Protein AF-A0A9D1WIC7-F1 (afdb_monomer_lite)

Foldseek 3Di:
DCPPPDDPVVVVVVVLVVLLVVLVVVVVVVVVVLLLQCAVVNPLSNVLVQLCVVLVVVLLVLLLCLQLLLLLQLLVQPPPDPPSNVVSVVSVVVSQVSLQVVLVVSLVCCVPPVQVSSVVSPQDPVSRVVSNVVCPVVSVCSSVNSNVSNVLSNLVSDPPVPVSVVVCVVVVVVVVVVCVVVVVVCVVCVVCCVVSRHPDDPVCVVCVVVLCVLQVLLSVLVSVLVVLLSVCSNVVNNVLSVCSCCQLPPNQLVCQCPPQCVPPNPVSNSNSSVVSSVVSSVSSVVVVVVVVVVVVVVVVVVD

Structure (mmCIF, N/CA/C/O backbone):
data_AF-A0A9D1WIC7-F1
#
_entry.id   AF-A0A9D1WIC7-F1
#
loop_
_atom_site.group_PDB
_atom_site.id
_atom_site.type_symbol
_atom_site.label_atom_id
_atom_site.label_alt_id
_atom_site.label_comp_id
_atom_site.label_asym_id
_atom_site.label_entity_id
_atom_site.label_seq_id
_atom_site.pdbx_PDB_ins_code
_atom_site.Cartn_x
_atom_site.Cartn_y
_atom_site.Cartn_z
_atom_site.occupancy
_atom_site.B_iso_or_equiv
_atom_site.auth_seq_id
_atom_site.auth_comp_id
_atom_site.auth_asym_id
_atom_site.auth_atom_id
_atom_site.pdbx_PDB_model_num
ATOM 1 N N . MET A 1 1 ? -3.000 0.775 29.165 1.00 48.59 1 MET A N 1
ATOM 2 C CA . MET A 1 1 ? -2.614 2.163 28.828 1.00 48.59 1 MET A CA 1
ATOM 3 C C . MET A 1 1 ? -3.819 3.043 29.069 1.00 48.59 1 MET A C 1
ATOM 5 O O . MET A 1 1 ? -4.900 2.665 28.636 1.00 48.59 1 MET A O 1
ATOM 9 N N . ASP A 1 2 ? -3.650 4.164 29.764 1.00 43.38 2 ASP A N 1
ATOM 10 C CA . ASP A 1 2 ? -4.750 5.094 30.013 1.00 43.38 2 ASP A CA 1
ATOM 11 C C . ASP A 1 2 ? -4.882 6.071 28.832 1.00 43.38 2 ASP A C 1
ATOM 13 O O . ASP A 1 2 ? -4.261 7.135 28.786 1.00 43.38 2 ASP A O 1
ATOM 17 N N . PHE A 1 3 ? -5.640 5.645 27.820 1.00 52.69 3 PHE A N 1
ATOM 18 C CA . PHE A 1 3 ? -5.931 6.432 26.618 1.00 52.69 3 PHE A CA 1
ATOM 19 C C . PHE A 1 3 ? -6.800 7.667 26.904 1.00 52.69 3 PHE A C 1
ATOM 21 O O . PHE A 1 3 ? -6.944 8.518 26.029 1.00 52.69 3 PHE A O 1
ATOM 28 N N . LEU A 1 4 ? -7.369 7.772 28.109 1.00 50.84 4 LEU A N 1
ATOM 29 C CA . LEU A 1 4 ? -8.287 8.841 28.488 1.00 50.84 4 LEU A CA 1
ATOM 30 C C . LEU A 1 4 ? -7.564 9.986 29.212 1.00 50.84 4 LEU A C 1
ATOM 32 O O . LEU A 1 4 ? -7.912 11.146 28.985 1.00 50.84 4 LEU A O 1
ATOM 36 N N . ASN A 1 5 ? -6.519 9.680 29.995 1.00 58.41 5 ASN A N 1
ATOM 37 C CA . ASN A 1 5 ? -5.814 10.667 30.832 1.00 58.41 5 ASN A CA 1
ATOM 38 C C . ASN A 1 5 ? -4.351 10.948 30.429 1.00 58.41 5 ASN A C 1
ATOM 40 O O . ASN A 1 5 ? -3.703 11.831 30.996 1.00 58.41 5 ASN A O 1
ATOM 44 N N . GLY A 1 6 ? -3.791 10.213 29.464 1.00 62.00 6 GLY A N 1
ATOM 45 C CA . GLY A 1 6 ? -2.399 10.391 29.042 1.00 62.00 6 GLY A CA 1
ATOM 46 C C . GLY A 1 6 ? -2.137 11.684 28.252 1.00 62.00 6 GLY A C 1
ATOM 47 O O . GLY A 1 6 ? -2.971 12.159 27.482 1.00 62.00 6 GLY A O 1
ATOM 48 N N . LYS A 1 7 ? -0.927 12.251 28.386 1.00 73.88 7 LYS A N 1
ATOM 49 C CA . LYS A 1 7 ? -0.507 13.430 27.606 1.00 73.88 7 LYS A CA 1
ATOM 50 C C . LYS A 1 7 ? -0.466 13.090 26.111 1.00 73.88 7 LYS A C 1
ATOM 52 O O . LYS A 1 7 ? 0.404 12.335 25.673 1.00 73.88 7 LYS A O 1
ATOM 57 N N . ILE A 1 8 ? -1.348 13.722 25.330 1.00 73.81 8 ILE A N 1
ATOM 58 C CA . ILE A 1 8 ? -1.491 13.524 23.873 1.00 73.81 8 ILE A CA 1
ATOM 59 C C . ILE A 1 8 ? -0.140 13.605 23.156 1.00 73.81 8 ILE A C 1
ATOM 61 O O . ILE A 1 8 ? 0.156 12.751 22.331 1.00 73.81 8 ILE A O 1
ATOM 65 N N . LYS A 1 9 ? 0.719 14.571 23.511 1.00 69.38 9 LYS A N 1
ATOM 66 C CA . LYS A 1 9 ? 2.052 14.731 22.904 1.00 69.38 9 LYS A CA 1
ATOM 67 C C . LYS A 1 9 ? 2.929 13.483 23.077 1.00 69.38 9 LYS A C 1
ATOM 69 O O . LYS A 1 9 ? 3.542 13.033 22.117 1.00 69.38 9 LYS A O 1
ATOM 74 N N . THR A 1 10 ? 2.976 12.907 24.276 1.00 67.62 10 THR A N 1
ATOM 75 C CA . THR A 1 10 ? 3.794 11.718 24.569 1.00 67.62 10 THR A CA 1
ATOM 76 C C . THR A 1 10 ? 3.263 10.486 23.846 1.00 67.62 10 THR A C 1
ATOM 78 O O . THR A 1 10 ? 4.041 9.708 23.301 1.00 67.62 10 THR A O 1
ATOM 81 N N . ILE A 1 11 ? 1.938 10.333 23.802 1.00 60.97 11 ILE A N 1
ATOM 82 C CA . ILE A 1 11 ? 1.284 9.258 23.051 1.00 60.97 11 ILE A CA 1
ATOM 83 C C . ILE A 1 11 ? 1.593 9.423 21.557 1.00 60.97 11 ILE A C 1
ATOM 85 O O . ILE A 1 11 ? 2.118 8.503 20.937 1.00 60.97 11 ILE A O 1
ATOM 89 N N . TYR A 1 12 ? 1.365 10.614 21.006 1.00 67.50 12 TYR A N 1
ATOM 90 C CA . TYR A 1 12 ? 1.608 10.941 19.604 1.00 67.50 12 TYR A CA 1
ATOM 91 C C . TYR A 1 12 ? 3.044 10.636 19.171 1.00 67.50 12 TYR A C 1
ATOM 93 O O . TYR A 1 12 ? 3.233 9.871 18.234 1.00 67.50 12 TYR A O 1
ATOM 101 N N . PHE A 1 13 ? 4.059 11.160 19.868 1.00 63.62 13 PHE A N 1
ATOM 102 C CA . PHE A 1 13 ? 5.457 10.939 19.478 1.00 63.62 13 PHE A CA 1
ATOM 103 C C . PHE A 1 13 ? 5.879 9.470 19.581 1.00 63.62 13 PHE A C 1
ATOM 105 O O . PHE A 1 13 ? 6.678 9.011 18.769 1.00 63.62 13 PHE A O 1
ATOM 112 N N . LYS A 1 14 ? 5.317 8.710 20.527 1.00 55.84 14 LYS A N 1
ATOM 113 C CA . LYS A 1 14 ? 5.577 7.271 20.642 1.00 55.84 14 LYS A CA 1
ATOM 114 C C . LYS A 1 14 ? 5.008 6.489 19.452 1.00 55.84 14 LYS A C 1
ATOM 116 O O . LYS A 1 14 ? 5.705 5.645 18.897 1.00 55.84 14 LYS A O 1
ATOM 121 N N . TYR A 1 15 ? 3.774 6.787 19.036 1.00 54.25 15 TYR A N 1
ATOM 122 C CA . TYR A 1 15 ? 3.165 6.168 17.851 1.00 54.25 15 TYR A CA 1
ATOM 123 C C . TYR A 1 15 ? 3.820 6.635 16.551 1.00 54.25 15 TYR A C 1
ATOM 125 O O . TYR A 1 15 ? 4.046 5.820 15.661 1.00 54.25 15 TYR A O 1
ATOM 133 N N . LEU A 1 16 ? 4.176 7.918 16.461 1.00 57.59 16 LEU A N 1
ATOM 134 C CA . LEU A 1 16 ? 4.888 8.480 15.320 1.00 57.59 16 LEU A CA 1
ATOM 135 C C . LEU A 1 16 ? 6.244 7.796 15.132 1.00 57.59 16 LEU A C 1
ATOM 137 O O . LEU A 1 16 ? 6.553 7.389 14.021 1.00 57.59 16 LEU A O 1
ATOM 141 N N . ALA A 1 17 ? 7.022 7.616 16.203 1.00 51.56 17 ALA A N 1
ATOM 142 C CA . ALA A 1 17 ? 8.313 6.935 16.135 1.00 51.56 17 ALA A CA 1
ATOM 143 C C . ALA A 1 17 ? 8.172 5.471 15.685 1.00 51.56 17 ALA A C 1
ATOM 145 O O . ALA A 1 17 ? 8.932 5.015 14.833 1.00 51.56 17 ALA A O 1
ATOM 146 N N . ALA A 1 18 ? 7.171 4.750 16.199 1.00 46.97 18 ALA A N 1
ATOM 147 C CA . ALA A 1 18 ? 6.898 3.373 15.787 1.00 46.97 18 ALA A CA 1
ATOM 148 C C . ALA A 1 18 ? 6.461 3.277 14.311 1.00 46.97 18 ALA A C 1
ATOM 150 O O . ALA A 1 18 ? 6.962 2.434 13.569 1.00 46.97 18 ALA A O 1
ATOM 151 N N . ALA A 1 19 ? 5.565 4.164 13.865 1.00 50.59 19 ALA A N 1
ATOM 152 C CA . ALA A 1 19 ? 5.113 4.221 12.475 1.00 50.59 19 ALA A CA 1
ATOM 153 C C . ALA A 1 19 ? 6.242 4.631 11.518 1.00 50.59 19 ALA A C 1
ATOM 155 O O . ALA A 1 19 ? 6.384 4.041 10.450 1.00 50.59 19 ALA A O 1
ATOM 156 N N . PHE A 1 20 ? 7.072 5.599 11.918 1.00 51.62 20 PHE A N 1
ATOM 157 C CA . PHE A 1 20 ? 8.255 6.027 11.174 1.00 51.62 20 PHE A CA 1
ATOM 158 C C . PHE A 1 20 ? 9.252 4.875 11.013 1.00 51.62 20 PHE A C 1
ATOM 160 O O . PHE A 1 20 ? 9.678 4.597 9.898 1.00 51.62 20 PHE A O 1
ATOM 167 N N . GLY A 1 21 ? 9.567 4.157 12.098 1.00 48.06 21 GLY A N 1
ATOM 168 C CA . GLY A 1 21 ? 10.459 2.996 12.053 1.00 48.06 21 GLY A CA 1
ATOM 169 C C . GLY A 1 21 ? 9.944 1.890 11.127 1.00 48.06 21 GLY A C 1
ATOM 170 O O . GLY A 1 21 ? 10.690 1.397 10.288 1.00 48.06 21 GLY A O 1
ATOM 171 N N . SER A 1 22 ? 8.652 1.557 11.207 1.00 47.97 22 SER A N 1
ATOM 172 C CA . SER A 1 22 ? 8.032 0.557 10.325 1.00 47.97 22 SER A CA 1
ATOM 173 C C . SER A 1 22 ? 8.040 0.981 8.849 1.00 47.97 22 SER A C 1
ATOM 175 O O . SER A 1 22 ? 8.364 0.171 7.976 1.00 47.97 22 SER A O 1
ATOM 177 N N . ALA A 1 23 ? 7.737 2.249 8.558 1.00 50.16 23 ALA A N 1
ATOM 178 C CA . ALA A 1 23 ? 7.778 2.783 7.199 1.00 50.16 23 ALA A CA 1
ATOM 179 C C . ALA A 1 23 ? 9.205 2.805 6.632 1.00 50.16 23 ALA A C 1
ATOM 181 O O . ALA A 1 23 ? 9.405 2.483 5.460 1.00 50.16 23 ALA A O 1
ATOM 182 N N . LEU A 1 24 ? 10.197 3.134 7.464 1.00 48.53 24 LEU A N 1
ATOM 183 C CA . LEU A 1 24 ? 11.606 3.139 7.084 1.00 48.53 24 LEU A CA 1
ATOM 184 C C . LEU A 1 24 ? 12.091 1.728 6.730 1.00 48.53 24 LEU A C 1
ATOM 186 O O . LEU A 1 24 ? 12.656 1.539 5.659 1.00 48.53 24 LEU A O 1
ATOM 190 N N . ILE A 1 25 ? 11.808 0.736 7.578 1.00 48.19 25 ILE A N 1
ATOM 191 C CA . ILE A 1 25 ? 12.171 -0.670 7.341 1.00 48.19 25 ILE A CA 1
ATOM 192 C C . ILE A 1 25 ? 11.528 -1.190 6.046 1.00 48.19 25 ILE A C 1
ATOM 194 O O . ILE A 1 25 ? 12.211 -1.745 5.190 1.00 48.19 25 ILE A O 1
ATOM 198 N N . THR A 1 26 ? 10.233 -0.926 5.847 1.00 53.09 26 THR A N 1
ATOM 199 C CA . THR A 1 26 ? 9.516 -1.323 4.620 1.00 53.09 26 THR A CA 1
ATOM 200 C C . THR A 1 26 ? 10.123 -0.674 3.372 1.00 53.09 26 THR A C 1
ATOM 202 O O . THR A 1 26 ? 10.239 -1.313 2.325 1.00 53.09 26 THR A O 1
ATOM 205 N N . SER A 1 27 ? 10.547 0.588 3.483 1.00 50.41 27 SER A N 1
ATOM 206 C CA . SER A 1 27 ? 11.211 1.307 2.391 1.00 50.41 27 SER A CA 1
ATOM 207 C C . SER A 1 27 ? 12.583 0.711 2.077 1.00 50.41 27 SER A C 1
ATOM 209 O O . SER A 1 27 ? 12.922 0.564 0.908 1.00 50.41 27 SER A O 1
ATOM 211 N N . ILE A 1 28 ? 13.347 0.315 3.101 1.00 47.88 28 ILE A N 1
ATOM 212 C CA . ILE A 1 28 ? 14.641 -0.355 2.930 1.00 47.88 28 ILE A CA 1
ATOM 213 C C . ILE A 1 28 ? 14.455 -1.692 2.202 1.00 47.88 28 ILE A C 1
ATOM 215 O O . ILE A 1 28 ? 15.135 -1.910 1.204 1.00 47.88 28 ILE A O 1
ATOM 219 N N . TYR A 1 29 ? 13.506 -2.543 2.615 1.00 52.75 29 TYR A N 1
ATOM 220 C CA . TYR A 1 29 ? 13.232 -3.799 1.900 1.00 52.75 29 TYR A CA 1
ATOM 221 C C . TYR A 1 29 ? 12.819 -3.564 0.451 1.00 52.75 29 TYR A C 1
ATOM 223 O O . TYR A 1 29 ? 13.339 -4.217 -0.441 1.00 52.75 29 TYR A O 1
ATOM 231 N N . SER A 1 30 ? 11.947 -2.583 0.203 1.00 55.66 30 SER A N 1
ATOM 232 C CA . SER A 1 30 ? 11.482 -2.275 -1.156 1.00 55.66 30 SER A CA 1
ATOM 233 C C . SER A 1 30 ? 12.635 -1.844 -2.072 1.00 55.66 30 SER A C 1
ATOM 235 O O . SER A 1 30 ? 12.667 -2.205 -3.247 1.00 55.66 30 SER A O 1
ATOM 237 N N . ILE A 1 31 ? 13.600 -1.089 -1.533 1.00 53.03 31 ILE A N 1
ATOM 238 C CA . ILE A 1 31 ? 14.817 -0.698 -2.256 1.00 53.03 31 ILE A CA 1
ATOM 239 C C . ILE A 1 31 ? 15.712 -1.917 -2.502 1.00 53.03 31 ILE A C 1
ATOM 241 O O . ILE A 1 31 ? 16.222 -2.071 -3.608 1.00 53.03 31 ILE A O 1
ATOM 245 N N . VAL A 1 32 ? 15.894 -2.784 -1.500 1.00 48.97 32 VAL A N 1
ATOM 246 C CA . VAL A 1 32 ? 16.700 -4.010 -1.626 1.00 48.97 32 VAL A CA 1
ATOM 247 C C . VAL A 1 32 ? 16.096 -4.960 -2.663 1.00 48.97 32 VAL A C 1
ATOM 249 O O . VAL A 1 32 ? 16.828 -5.437 -3.523 1.00 48.97 32 VAL A O 1
ATOM 252 N N . ASP A 1 33 ? 14.782 -5.176 -2.650 1.00 54.31 33 ASP A N 1
ATOM 253 C CA . ASP A 1 33 ? 14.078 -6.043 -3.603 1.00 54.31 33 ASP A CA 1
ATOM 254 C C . ASP A 1 33 ? 14.197 -5.521 -5.039 1.00 54.31 33 ASP A C 1
ATOM 256 O O . ASP A 1 33 ? 14.501 -6.274 -5.966 1.00 54.31 33 ASP A O 1
ATOM 260 N N . MET A 1 34 ? 14.018 -4.210 -5.225 1.00 59.41 34 MET A N 1
ATOM 261 C CA . MET A 1 34 ? 14.183 -3.573 -6.531 1.00 59.41 34 MET A CA 1
ATOM 262 C C . MET A 1 34 ? 15.637 -3.649 -7.015 1.00 59.41 34 MET A C 1
ATOM 264 O O . MET A 1 34 ? 15.879 -3.951 -8.182 1.00 59.41 34 MET A O 1
ATOM 268 N N . ALA A 1 35 ? 16.611 -3.427 -6.128 1.00 50.56 35 ALA A N 1
ATOM 269 C CA . ALA A 1 35 ? 18.031 -3.519 -6.459 1.00 50.56 35 ALA A CA 1
ATOM 270 C C . ALA A 1 35 ? 18.461 -4.956 -6.801 1.00 50.56 35 ALA A C 1
ATOM 272 O O . ALA A 1 35 ? 19.220 -5.165 -7.746 1.00 50.56 35 ALA A O 1
ATOM 273 N N . MET A 1 36 ? 17.943 -5.950 -6.075 1.00 48.69 36 MET A N 1
ATOM 274 C CA . MET A 1 36 ? 18.163 -7.373 -6.342 1.00 48.69 36 MET A CA 1
ATOM 275 C C . MET A 1 36 ? 17.687 -7.746 -7.743 1.00 48.69 36 MET A C 1
ATOM 277 O O . MET A 1 36 ? 18.458 -8.265 -8.549 1.00 48.69 36 MET A O 1
ATOM 281 N N . VAL A 1 37 ? 16.433 -7.433 -8.067 1.00 55.44 37 VAL A N 1
ATOM 282 C CA . VAL A 1 37 ? 15.868 -7.734 -9.386 1.00 55.44 37 VAL A CA 1
ATOM 283 C C . VAL A 1 37 ? 16.586 -6.972 -10.502 1.00 55.44 37 VAL A C 1
ATOM 285 O O . VAL A 1 37 ? 16.897 -7.566 -11.538 1.00 55.44 37 VAL A O 1
ATOM 288 N N . GLY A 1 38 ? 16.932 -5.707 -10.257 1.00 53.22 38 GLY A N 1
ATOM 289 C CA . GLY A 1 38 ? 17.729 -4.893 -11.170 1.00 53.22 38 GLY A CA 1
ATOM 290 C C . GLY A 1 38 ? 19.102 -5.486 -11.481 1.00 53.22 38 GLY A C 1
ATOM 291 O O . GLY A 1 38 ? 19.625 -5.274 -12.572 1.00 53.22 38 GLY A O 1
ATOM 292 N N . LYS A 1 39 ? 19.679 -6.296 -10.582 1.00 47.16 39 LYS A N 1
ATOM 293 C CA . LYS A 1 39 ? 20.841 -7.093 -10.959 1.00 47.16 39 LYS A CA 1
ATOM 294 C C . LYS A 1 39 ? 20.495 -8.201 -11.921 1.00 47.16 39 LYS A C 1
ATOM 296 O O . LYS A 1 39 ? 21.125 -8.324 -12.966 1.00 47.16 39 LYS A O 1
ATOM 301 N N . TYR A 1 40 ? 19.641 -9.110 -11.457 1.00 51.28 40 TYR A N 1
ATOM 302 C CA . TYR A 1 40 ? 19.534 -10.440 -12.042 1.00 51.28 40 TYR A CA 1
ATOM 303 C C . TYR A 1 40 ? 18.961 -10.348 -13.450 1.00 51.28 40 TYR A C 1
ATOM 305 O O . TYR A 1 40 ? 19.332 -11.135 -14.314 1.00 51.28 40 TYR A O 1
ATOM 313 N N . HIS A 1 41 ? 18.121 -9.339 -13.677 1.00 56.25 41 HIS A N 1
ATOM 314 C CA . HIS A 1 41 ? 17.438 -9.103 -14.937 1.00 56.25 41 HIS A CA 1
ATOM 315 C C . HIS A 1 41 ? 17.761 -7.728 -15.543 1.00 56.25 41 HIS A C 1
ATOM 317 O O . HIS A 1 41 ? 17.091 -7.299 -16.477 1.00 56.25 41 HIS A O 1
ATOM 323 N N . GLY A 1 42 ? 18.781 -7.027 -15.033 1.00 62.59 42 GLY A N 1
ATOM 324 C CA . GLY A 1 42 ? 19.189 -5.724 -15.556 1.00 62.59 42 GLY A CA 1
ATOM 325 C C . GLY A 1 42 ? 18.114 -4.630 -15.408 1.00 62.59 42 GLY A C 1
ATOM 326 O O . GLY A 1 42 ? 17.189 -4.753 -14.598 1.00 62.59 42 GLY A O 1
ATOM 327 N N . PRO A 1 43 ? 18.211 -3.549 -16.206 1.00 70.00 43 PRO A N 1
ATOM 328 C CA . PRO A 1 43 ? 17.209 -2.479 -16.248 1.00 70.00 43 PRO A CA 1
ATOM 329 C C . PRO A 1 43 ? 15.788 -2.989 -16.531 1.00 70.00 43 PRO A C 1
ATOM 331 O O . PRO A 1 43 ? 14.827 -2.477 -15.954 1.00 70.00 43 PRO A O 1
ATOM 334 N N . ASP A 1 44 ? 15.670 -4.042 -17.344 1.00 73.69 44 ASP A N 1
ATOM 335 C CA . ASP A 1 44 ? 14.397 -4.664 -17.714 1.00 73.69 44 ASP A CA 1
ATOM 336 C C . ASP A 1 44 ? 13.716 -5.325 -16.509 1.00 73.69 44 ASP A C 1
ATOM 338 O O . ASP A 1 44 ? 12.497 -5.258 -16.370 1.00 73.69 44 ASP A O 1
ATOM 342 N N . GLY A 1 45 ? 14.487 -5.892 -15.576 1.00 70.81 45 GLY A N 1
ATOM 343 C CA . GLY A 1 45 ? 13.975 -6.414 -14.307 1.00 70.81 45 GLY A CA 1
ATOM 344 C C . GLY A 1 45 ? 13.297 -5.349 -13.456 1.00 70.81 45 GLY A C 1
ATOM 345 O O . GLY A 1 45 ? 12.157 -5.514 -13.015 1.00 70.81 45 GLY A O 1
ATOM 346 N N . SER A 1 46 ? 13.996 -4.236 -13.235 1.00 70.81 46 SER A N 1
ATOM 347 C CA . SER A 1 46 ? 13.478 -3.107 -12.455 1.00 70.81 46 SER A CA 1
ATOM 348 C C . SER A 1 46 ? 12.241 -2.490 -13.110 1.00 70.81 46 SER A C 1
ATOM 350 O O . SER A 1 46 ? 11.266 -2.178 -12.423 1.00 70.81 46 SER A O 1
ATOM 352 N N . ALA A 1 47 ? 12.255 -2.355 -14.439 1.00 76.00 47 ALA A N 1
ATOM 353 C CA . ALA A 1 47 ? 11.111 -1.878 -15.206 1.00 76.00 47 ALA A CA 1
ATOM 354 C C . ALA A 1 47 ? 9.924 -2.851 -15.114 1.00 76.00 47 ALA A C 1
ATOM 356 O O . ALA A 1 47 ? 8.799 -2.423 -14.852 1.00 76.00 47 ALA A O 1
ATOM 357 N N . ALA A 1 48 ? 10.161 -4.161 -15.242 1.00 79.12 48 ALA A N 1
ATOM 358 C CA . ALA A 1 48 ? 9.121 -5.178 -15.121 1.00 79.12 48 ALA A CA 1
ATOM 359 C C . ALA A 1 48 ? 8.477 -5.157 -13.729 1.00 79.12 48 ALA A C 1
ATOM 361 O O . ALA A 1 48 ? 7.251 -5.158 -13.622 1.00 79.12 48 ALA A O 1
ATOM 362 N N . LEU A 1 49 ? 9.273 -5.046 -12.659 1.00 77.06 49 LEU A N 1
ATOM 363 C CA . LEU A 1 49 ? 8.745 -4.876 -11.304 1.00 77.06 49 LEU A CA 1
ATOM 364 C C . LEU A 1 49 ? 7.891 -3.619 -11.162 1.00 77.06 49 LEU A C 1
ATOM 366 O O . LEU A 1 49 ? 6.815 -3.690 -10.571 1.00 77.06 49 LEU A O 1
ATOM 370 N N . ALA A 1 50 ? 8.338 -2.481 -11.698 1.00 81.00 50 ALA A N 1
ATOM 371 C CA . ALA A 1 50 ? 7.593 -1.227 -11.613 1.00 81.00 50 ALA A CA 1
ATOM 372 C C . ALA A 1 50 ? 6.191 -1.345 -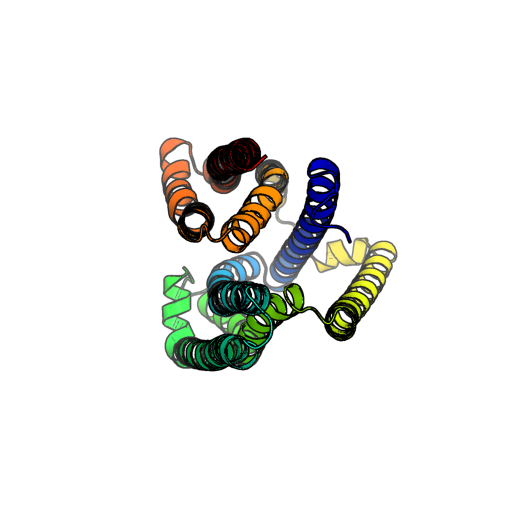12.237 1.00 81.00 50 ALA A C 1
ATOM 374 O O . ALA A 1 50 ? 5.229 -0.820 -11.676 1.00 81.00 50 ALA A O 1
ATOM 375 N N . VAL A 1 51 ? 6.055 -2.103 -13.330 1.00 85.69 51 VAL A N 1
ATOM 376 C CA . VAL A 1 51 ? 4.761 -2.390 -13.974 1.00 85.69 51 VAL A CA 1
ATOM 377 C C . VAL A 1 51 ? 3.901 -3.371 -13.161 1.00 85.69 51 VAL A C 1
ATOM 379 O O . VAL A 1 51 ? 2.671 -3.316 -13.206 1.00 85.69 51 VAL A O 1
ATOM 382 N N . VAL A 1 52 ? 4.522 -4.255 -12.377 1.00 86.38 52 VAL A N 1
ATOM 383 C CA . VAL A 1 52 ? 3.822 -5.216 -11.505 1.00 86.38 52 VAL A CA 1
ATOM 384 C C . VAL A 1 52 ? 3.368 -4.583 -10.182 1.00 86.38 52 VAL A C 1
ATOM 386 O O . VAL A 1 52 ? 2.352 -4.996 -9.622 1.00 86.38 52 VAL A O 1
ATOM 389 N N . MET A 1 53 ? 4.051 -3.549 -9.683 1.00 83.94 53 MET A N 1
ATOM 390 C CA . MET A 1 53 ? 3.724 -2.885 -8.408 1.00 83.94 53 MET A CA 1
ATOM 391 C C . MET A 1 53 ? 2.263 -2.404 -8.280 1.00 83.94 53 MET A C 1
ATOM 393 O O . MET A 1 53 ? 1.664 -2.615 -7.219 1.00 83.94 53 MET A O 1
ATOM 397 N N . PRO A 1 54 ? 1.622 -1.814 -9.311 1.00 86.25 54 PRO A N 1
ATOM 398 C CA . PRO A 1 54 ? 0.200 -1.479 -9.264 1.00 86.25 54 PRO A CA 1
ATOM 399 C C . PRO A 1 54 ? -0.713 -2.668 -8.927 1.00 86.25 54 PRO A C 1
ATOM 401 O O . PRO A 1 54 ? -1.699 -2.486 -8.211 1.00 86.25 54 PRO A O 1
ATOM 404 N N . VAL A 1 55 ? -0.369 -3.890 -9.360 1.00 87.62 55 VAL A N 1
ATOM 405 C CA . VAL A 1 55 ? -1.113 -5.118 -9.023 1.00 87.62 55 VAL A CA 1
ATOM 406 C C . VAL A 1 55 ? -1.107 -5.341 -7.510 1.00 87.62 55 VAL A C 1
ATOM 408 O O . VAL A 1 55 ? -2.163 -5.520 -6.900 1.00 87.62 55 VAL A O 1
ATOM 411 N N . TRP A 1 56 ? 0.071 -5.262 -6.885 1.00 82.69 56 TRP A N 1
ATOM 412 C CA . TRP A 1 56 ? 0.226 -5.389 -5.434 1.00 82.69 56 TRP A CA 1
ATOM 413 C C . TRP A 1 56 ? -0.530 -4.302 -4.673 1.00 82.69 56 TRP A C 1
ATOM 415 O O . TRP A 1 56 ? -1.223 -4.605 -3.701 1.00 82.69 56 TRP A O 1
ATOM 425 N N . ASN A 1 57 ? -0.464 -3.056 -5.145 1.00 84.38 57 ASN A N 1
ATOM 426 C CA . ASN A 1 57 ? -1.171 -1.935 -4.529 1.00 84.38 57 ASN A CA 1
ATOM 427 C C . ASN A 1 57 ? -2.693 -2.123 -4.555 1.00 84.38 57 ASN A C 1
ATOM 429 O O . ASN A 1 57 ? -3.366 -1.822 -3.567 1.00 84.38 57 ASN A O 1
ATOM 433 N N . ILE A 1 58 ? -3.248 -2.665 -5.643 1.00 87.25 58 ILE A N 1
ATOM 434 C CA . ILE A 1 58 ? -4.680 -2.978 -5.731 1.00 87.25 58 ILE A CA 1
ATOM 435 C C . ILE A 1 58 ? -5.055 -4.045 -4.698 1.00 87.25 58 ILE A C 1
ATOM 437 O O . ILE A 1 58 ? -5.959 -3.816 -3.895 1.00 87.25 58 ILE A O 1
ATOM 441 N N . ILE A 1 59 ? -4.331 -5.168 -4.651 1.00 88.06 59 ILE A N 1
ATOM 442 C CA . ILE A 1 59 ? -4.607 -6.258 -3.698 1.00 88.06 59 ILE A CA 1
ATOM 443 C C . ILE A 1 59 ? -4.521 -5.740 -2.254 1.00 88.06 59 ILE A C 1
ATOM 445 O O . ILE A 1 59 ? -5.429 -5.956 -1.446 1.00 88.06 59 ILE A O 1
ATOM 449 N N . TYR A 1 60 ? -3.448 -5.010 -1.942 1.00 83.56 60 TYR A N 1
ATOM 450 C CA . TYR A 1 60 ? -3.206 -4.421 -0.630 1.00 83.56 60 TYR A CA 1
ATOM 451 C C . TYR A 1 60 ? -4.309 -3.430 -0.231 1.00 83.56 60 TYR A C 1
ATOM 453 O O . TYR A 1 60 ? -4.834 -3.500 0.883 1.00 83.56 60 TYR A O 1
ATOM 461 N N . SER A 1 61 ? -4.700 -2.531 -1.139 1.00 83.50 61 SER A N 1
ATOM 462 C CA . SER A 1 61 ? -5.714 -1.503 -0.874 1.00 83.50 61 SER A CA 1
ATOM 463 C C . SER A 1 61 ? -7.106 -2.086 -0.628 1.00 83.50 61 SER A C 1
ATOM 465 O O . SER A 1 61 ? -7.801 -1.617 0.272 1.00 83.50 61 SER A O 1
ATOM 467 N N . LEU A 1 62 ? -7.498 -3.140 -1.347 1.00 88.50 62 LEU A N 1
ATOM 468 C CA . LEU A 1 62 ? -8.780 -3.820 -1.138 1.00 88.50 62 LEU A CA 1
ATOM 469 C C . LEU A 1 62 ? -8.817 -4.573 0.197 1.00 88.50 62 LEU A C 1
ATOM 471 O O . LEU A 1 62 ? -9.832 -4.546 0.895 1.00 88.50 62 LEU A O 1
ATOM 475 N N . GLY A 1 63 ? -7.697 -5.178 0.601 1.00 87.44 63 GLY A N 1
ATOM 476 C CA . GLY A 1 63 ? -7.570 -5.783 1.927 1.00 87.44 63 GLY A CA 1
ATOM 477 C C . GLY A 1 63 ? -7.690 -4.741 3.041 1.00 87.44 63 GLY A C 1
ATOM 478 O O . GLY A 1 63 ? -8.429 -4.936 4.008 1.00 87.44 63 GLY A O 1
ATOM 479 N N . LEU A 1 64 ? -7.037 -3.585 2.874 1.00 84.44 64 LEU A N 1
ATOM 480 C CA . LEU A 1 64 ? -7.185 -2.457 3.797 1.00 84.44 64 LEU A CA 1
ATOM 481 C C . LEU A 1 64 ? -8.604 -1.878 3.813 1.00 84.44 64 LEU A C 1
ATOM 483 O O . LEU A 1 64 ? -9.075 -1.499 4.883 1.00 84.44 64 LEU A O 1
ATOM 487 N N . LEU A 1 65 ? -9.294 -1.818 2.671 1.00 88.44 65 LEU A N 1
ATOM 488 C CA . LEU A 1 65 ? -10.670 -1.328 2.575 1.00 88.44 65 LEU A CA 1
ATOM 489 C C . LEU A 1 65 ? -11.600 -2.140 3.485 1.00 88.44 65 LEU A C 1
ATOM 491 O O . LEU A 1 65 ? -12.281 -1.572 4.342 1.00 88.44 65 LEU A O 1
ATOM 495 N N . MET A 1 66 ? -11.580 -3.468 3.340 1.00 90.44 66 MET A N 1
ATOM 496 C CA . MET A 1 66 ? -12.418 -4.362 4.144 1.00 90.44 66 MET A CA 1
ATOM 497 C C . MET A 1 66 ? -11.951 -4.439 5.602 1.00 90.44 66 MET A C 1
ATOM 499 O O . MET A 1 66 ? -12.776 -4.484 6.518 1.00 90.44 66 MET A O 1
ATOM 503 N N . GLY A 1 67 ? -10.634 -4.421 5.827 1.00 86.38 67 GLY A N 1
ATOM 504 C CA . GLY A 1 67 ? -10.027 -4.473 7.153 1.00 86.38 67 GLY A CA 1
ATOM 505 C C . GLY A 1 67 ? -10.281 -3.230 7.983 1.00 86.38 67 GLY A C 1
ATOM 506 O O . GLY A 1 67 ? -10.858 -3.310 9.066 1.00 86.38 67 GLY A O 1
ATOM 507 N N . ILE A 1 68 ? -9.847 -2.065 7.510 1.00 83.19 68 ILE A N 1
ATOM 508 C CA . ILE A 1 68 ? -9.953 -0.844 8.303 1.00 83.19 68 ILE A CA 1
ATOM 509 C C . ILE A 1 68 ? -11.411 -0.386 8.392 1.00 83.19 68 ILE A C 1
ATOM 511 O O . ILE A 1 68 ? -11.885 -0.093 9.488 1.00 83.19 68 ILE A O 1
ATOM 515 N N . GLY A 1 69 ? -12.149 -0.395 7.276 1.00 83.31 69 GLY A N 1
ATOM 516 C CA . GLY A 1 69 ? -13.564 -0.015 7.267 1.00 83.31 69 GLY A CA 1
ATOM 517 C C . GLY A 1 69 ? -14.395 -0.873 8.223 1.00 83.31 69 GLY A C 1
ATOM 518 O O . GLY A 1 69 ? -15.130 -0.347 9.062 1.00 83.31 69 GLY A O 1
ATOM 519 N N . GLY A 1 70 ? -14.214 -2.192 8.156 1.00 86.31 70 GLY A N 1
ATOM 520 C CA . GLY A 1 70 ? -14.903 -3.129 9.032 1.00 86.31 70 GLY A CA 1
ATOM 521 C C . GLY A 1 70 ? -14.482 -3.021 10.495 1.00 86.31 70 GLY A C 1
ATOM 522 O O . GLY A 1 70 ? -15.333 -2.968 11.383 1.00 86.31 70 GLY A O 1
ATOM 523 N N . SER A 1 71 ? -13.177 -2.943 10.767 1.00 82.56 71 SER A N 1
ATOM 524 C CA . SER A 1 71 ? -12.655 -2.922 12.140 1.00 82.56 71 SER A CA 1
ATOM 525 C C . SER A 1 71 ? -13.001 -1.633 12.902 1.00 82.56 71 SER A C 1
ATOM 527 O O . SER A 1 71 ? -13.188 -1.669 14.122 1.00 82.56 71 SER A O 1
ATOM 529 N N . VAL A 1 72 ? -13.175 -0.503 12.208 1.00 82.38 72 VAL A N 1
ATOM 530 C CA . VAL A 1 72 ? -13.687 0.748 12.798 1.00 82.38 72 VAL A CA 1
ATOM 531 C C . VAL A 1 72 ? -15.161 0.609 13.199 1.00 82.38 72 VAL A C 1
ATOM 533 O O . VAL A 1 72 ? -15.532 0.938 14.327 1.00 82.38 72 VAL A O 1
ATOM 536 N N . LEU A 1 73 ? -16.020 0.071 12.328 1.00 83.50 73 LEU A N 1
ATOM 537 C CA . LEU A 1 73 ? -17.438 -0.162 12.653 1.00 83.50 73 LEU A CA 1
ATOM 538 C C . LEU A 1 73 ? -17.606 -1.206 13.766 1.00 83.50 73 LEU A C 1
ATOM 540 O O . LEU A 1 73 ? -18.405 -1.024 14.688 1.00 83.50 73 LEU A O 1
ATOM 544 N N . PHE A 1 74 ? -16.797 -2.261 13.716 1.00 83.69 74 PHE A N 1
ATOM 545 C CA . PHE A 1 74 ? -16.701 -3.297 14.738 1.00 83.69 74 PHE A CA 1
ATOM 546 C C . PHE A 1 74 ? -16.350 -2.709 16.110 1.00 83.69 74 PHE A C 1
ATOM 548 O O . PHE A 1 74 ? -17.106 -2.890 17.068 1.00 83.69 74 PHE A O 1
ATOM 555 N N . SER A 1 75 ? -15.246 -1.957 16.203 1.00 76.50 75 SER A N 1
ATOM 556 C CA . SER A 1 75 ? -14.747 -1.387 17.463 1.00 76.50 75 SER A CA 1
ATOM 557 C C . SER A 1 75 ? -15.674 -0.315 18.039 1.00 76.50 75 SER A C 1
ATOM 559 O O . SER A 1 75 ? -15.937 -0.313 19.243 1.00 76.50 75 SER A O 1
ATOM 561 N N . THR A 1 76 ? -16.243 0.550 17.195 1.00 76.31 76 THR A N 1
ATOM 562 C CA . THR A 1 76 ? -17.193 1.587 17.631 1.00 76.31 76 THR A CA 1
ATOM 563 C C . THR A 1 76 ? -18.521 1.001 18.107 1.00 76.31 76 THR A C 1
ATOM 565 O O . THR A 1 76 ? -19.070 1.472 19.103 1.00 76.31 76 THR A O 1
ATOM 568 N N . THR A 1 77 ? -19.032 -0.046 17.452 1.00 78.69 77 THR A N 1
ATOM 569 C CA . THR A 1 77 ? -20.259 -0.740 17.881 1.00 78.69 77 THR A CA 1
ATOM 570 C C . THR A 1 77 ? -20.036 -1.474 19.198 1.00 78.69 77 THR A C 1
ATOM 572 O O . THR A 1 77 ? -20.854 -1.355 20.110 1.00 78.69 77 THR A O 1
ATOM 575 N N . ARG A 1 78 ? -18.889 -2.151 19.337 1.00 74.44 78 ARG A N 1
ATOM 576 C CA . ARG A 1 78 ? -18.514 -2.880 20.558 1.00 74.44 78 ARG A CA 1
ATOM 577 C C . ARG A 1 78 ? -18.210 -1.959 21.743 1.00 74.44 78 ARG A C 1
ATOM 579 O O . ARG A 1 78 ? -18.302 -2.386 22.887 1.00 74.44 78 ARG A O 1
ATOM 586 N N . GLY A 1 79 ? -17.854 -0.699 21.485 1.00 73.19 79 GLY A N 1
ATOM 587 C CA . GLY A 1 79 ? -17.610 0.313 22.516 1.00 73.19 79 GLY A CA 1
ATOM 588 C C . GLY A 1 79 ? -18.860 1.032 23.042 1.00 73.19 79 GLY A C 1
ATOM 589 O O . GLY A 1 79 ? -18.768 1.687 24.074 1.00 73.19 79 GLY A O 1
ATOM 590 N N . LYS A 1 80 ? -20.015 0.945 22.361 1.00 71.31 80 LYS A N 1
ATOM 591 C CA . LYS A 1 80 ? -21.191 1.796 22.645 1.00 71.31 80 LYS A CA 1
ATOM 592 C C . LYS A 1 80 ? -22.181 1.271 23.702 1.00 71.31 80 LYS A C 1
ATOM 594 O O . LYS A 1 80 ? -23.074 2.039 24.040 1.00 71.31 80 LYS A O 1
ATOM 599 N N . ALA A 1 81 ? -22.068 0.030 24.190 1.00 58.59 81 ALA A N 1
ATOM 600 C CA . ALA A 1 81 ? -22.736 -0.519 25.393 1.00 58.59 81 ALA A CA 1
ATOM 601 C C . ALA A 1 81 ? -22.475 -2.037 25.513 1.00 58.59 81 ALA A C 1
ATOM 603 O O . ALA A 1 81 ? -22.237 -2.697 24.498 1.00 58.59 81 ALA A O 1
ATOM 604 N N . GLU A 1 82 ? -22.581 -2.593 26.723 1.00 57.19 82 GLU A N 1
ATOM 605 C CA . GLU A 1 82 ? -22.613 -4.047 26.956 1.00 57.19 82 GLU A CA 1
ATOM 606 C C . GLU A 1 82 ? -23.831 -4.685 26.251 1.00 57.19 82 GLU A C 1
ATOM 608 O O . GLU A 1 82 ? -24.911 -4.096 26.211 1.00 57.19 82 GLU A O 1
ATOM 613 N N . GLY A 1 83 ? -23.652 -5.864 25.638 1.00 62.75 83 GLY A N 1
ATOM 614 C CA . GLY A 1 83 ? -24.731 -6.613 24.968 1.00 62.75 83 GLY A CA 1
ATOM 615 C C . GLY A 1 83 ? -24.889 -6.410 23.450 1.00 62.75 83 GLY A C 1
ATOM 616 O O . GLY A 1 83 ? -25.822 -6.949 22.867 1.00 62.75 83 GLY A O 1
ATOM 617 N N . LYS A 1 84 ? -23.992 -5.674 22.771 1.00 66.38 84 LYS A N 1
ATOM 618 C CA . LYS A 1 84 ? -23.981 -5.527 21.290 1.00 66.38 84 LYS A CA 1
ATOM 619 C C . LYS A 1 84 ? -22.911 -6.368 20.580 1.00 66.38 84 LYS A C 1
ATOM 621 O O . LYS A 1 84 ? -22.469 -6.014 19.485 1.00 66.38 84 LYS A O 1
ATOM 626 N N . GLU A 1 85 ? -22.471 -7.461 21.197 1.00 69.06 85 GLU A N 1
ATOM 627 C CA . GLU A 1 85 ? -21.417 -8.327 20.648 1.00 69.06 85 GLU A CA 1
ATOM 628 C C . GLU A 1 85 ? -21.831 -8.983 19.329 1.00 69.06 85 GLU A C 1
ATOM 630 O O . GLU A 1 85 ? -21.059 -8.972 18.374 1.00 69.06 85 GLU A O 1
ATOM 635 N N . GLU A 1 86 ? -23.076 -9.448 19.237 1.00 72.94 86 GLU A N 1
ATOM 636 C CA . GLU A 1 86 ? -23.617 -10.094 18.037 1.00 72.94 86 GLU A CA 1
ATOM 637 C C . GLU A 1 86 ? -23.567 -9.157 16.819 1.00 72.94 86 GLU A C 1
ATOM 639 O O . GLU A 1 86 ? -22.956 -9.475 15.800 1.00 72.94 86 GLU A O 1
ATOM 644 N N . ARG A 1 87 ? -24.056 -7.922 16.980 1.00 76.44 87 ARG A N 1
ATOM 645 C CA . ARG A 1 87 ? -24.020 -6.890 15.932 1.00 76.44 87 ARG A CA 1
ATOM 646 C C . ARG A 1 87 ? -22.602 -6.438 15.569 1.00 76.44 87 ARG A C 1
ATOM 648 O O . ARG A 1 87 ? -22.357 -5.982 14.458 1.00 76.44 87 ARG A O 1
ATOM 655 N N . SER A 1 88 ? -21.651 -6.528 16.497 1.00 76.38 88 SER A N 1
ATOM 656 C CA . SER A 1 88 ? -20.239 -6.274 16.195 1.00 76.38 88 SER A CA 1
ATOM 657 C C . SER A 1 88 ? -19.667 -7.395 15.316 1.00 76.38 88 SER A C 1
ATOM 659 O O . SER A 1 88 ? -19.039 -7.118 14.293 1.00 76.38 88 SER A O 1
ATOM 661 N N . ASN A 1 89 ? -19.968 -8.653 15.645 1.00 81.19 89 ASN A N 1
ATOM 662 C CA . ASN A 1 89 ? -19.529 -9.828 14.890 1.00 81.19 89 ASN A CA 1
ATOM 663 C C . ASN A 1 89 ? -20.123 -9.888 13.473 1.00 81.19 89 ASN A C 1
ATOM 665 O O . ASN A 1 89 ? -19.463 -10.387 12.559 1.00 81.19 89 ASN A O 1
ATOM 669 N N . GLU A 1 90 ? -21.312 -9.322 13.250 1.00 86.75 90 GLU A N 1
ATOM 670 C CA . GLU A 1 90 ? -21.877 -9.135 11.906 1.00 86.75 90 GLU A CA 1
ATOM 671 C C . GLU A 1 90 ? -20.955 -8.297 11.007 1.00 86.75 90 GLU A C 1
ATOM 673 O O . GLU A 1 90 ? -20.712 -8.676 9.863 1.00 86.75 90 GLU A O 1
ATOM 678 N N . TYR A 1 91 ? -20.372 -7.203 11.519 1.00 86.81 91 TYR A N 1
ATOM 679 C CA . TYR A 1 91 ? -19.428 -6.384 10.745 1.00 86.81 91 TYR A CA 1
ATOM 680 C C . TYR A 1 91 ? -18.146 -7.146 10.409 1.00 86.81 91 TYR A C 1
ATOM 682 O O . TYR A 1 91 ? -17.638 -7.018 9.298 1.00 86.81 91 TYR A O 1
ATOM 690 N N . PHE A 1 92 ? -17.623 -7.951 11.340 1.00 86.44 92 PHE A N 1
ATOM 691 C CA . PHE A 1 92 ? -16.490 -8.837 11.056 1.00 86.44 92 PHE A CA 1
ATOM 692 C C . PHE A 1 92 ? -16.834 -9.852 9.963 1.00 86.44 92 PHE A C 1
ATOM 694 O O . PHE A 1 92 ? -16.099 -9.985 8.987 1.00 86.44 92 PHE A O 1
ATOM 701 N N . THR A 1 93 ? -17.988 -10.506 10.080 1.00 87.19 93 THR A N 1
ATOM 702 C CA . THR A 1 93 ? -18.459 -11.507 9.116 1.00 87.19 93 THR A CA 1
ATOM 703 C C . THR A 1 93 ? -18.668 -10.891 7.731 1.00 87.19 93 THR A C 1
ATOM 705 O O . THR A 1 93 ? -18.210 -11.446 6.734 1.00 87.19 93 THR A O 1
ATOM 708 N N . ALA A 1 94 ? -19.275 -9.704 7.657 1.00 91.81 94 ALA A N 1
ATOM 709 C CA . ALA A 1 94 ? -19.426 -8.954 6.415 1.00 91.81 94 ALA A CA 1
ATOM 710 C C . ALA A 1 94 ? -18.066 -8.591 5.797 1.00 91.81 94 ALA A C 1
ATOM 712 O O . ALA A 1 94 ? -17.891 -8.718 4.583 1.00 91.81 94 ALA A O 1
ATOM 713 N N . SER A 1 95 ? -17.081 -8.204 6.617 1.00 91.44 95 SER A N 1
ATOM 714 C CA . SER A 1 95 ? -15.720 -7.941 6.142 1.00 91.44 95 SER A CA 1
ATOM 715 C C . SER A 1 95 ? -15.010 -9.185 5.629 1.00 91.44 95 SER A C 1
ATOM 717 O O . SER A 1 95 ? -14.333 -9.103 4.605 1.00 91.44 95 SER A O 1
ATOM 719 N N . VAL A 1 96 ? -15.194 -10.340 6.270 1.00 90.25 96 VAL A N 1
ATOM 720 C CA . VAL A 1 96 ? -14.690 -11.636 5.791 1.00 90.25 96 VAL A CA 1
ATOM 721 C C . VAL A 1 96 ? -15.300 -11.986 4.440 1.00 90.25 96 VAL A C 1
ATOM 723 O O . VAL A 1 96 ? -14.562 -12.173 3.474 1.00 90.25 96 VAL A O 1
ATOM 726 N N . ILE A 1 97 ? -16.631 -12.003 4.347 1.00 92.56 97 ILE A N 1
ATOM 727 C CA . ILE A 1 97 ? -17.349 -12.353 3.116 1.00 92.56 97 ILE A CA 1
ATOM 728 C C . ILE A 1 97 ? -16.965 -11.399 1.981 1.00 92.56 97 ILE A C 1
ATOM 730 O O . ILE A 1 97 ? -16.598 -11.848 0.897 1.00 92.56 97 ILE A O 1
ATOM 734 N N . GLY A 1 98 ? -16.973 -10.087 2.231 1.00 92.50 98 GLY A N 1
ATOM 735 C CA . GLY A 1 98 ? -16.600 -9.097 1.223 1.00 92.50 98 GLY A CA 1
ATOM 736 C C . GLY A 1 98 ? -15.138 -9.217 0.786 1.00 92.50 98 GLY A C 1
ATOM 737 O O . GLY A 1 98 ? -14.852 -9.105 -0.402 1.00 92.50 98 GLY A O 1
ATOM 738 N N . SER A 1 99 ? -14.218 -9.530 1.707 1.00 91.31 99 SER A N 1
ATOM 739 C CA . SER A 1 99 ? -12.804 -9.765 1.374 1.00 91.31 99 SER A CA 1
ATOM 740 C C . SER A 1 99 ? -12.626 -10.993 0.494 1.00 91.31 99 SER A C 1
ATOM 742 O O . SER A 1 99 ? -11.870 -10.938 -0.468 1.00 91.31 99 SER A O 1
ATOM 744 N N . VAL A 1 100 ? -13.339 -12.084 0.784 1.00 90.81 100 VAL A N 1
ATOM 745 C CA . VAL A 1 100 ? -13.309 -13.300 -0.041 1.00 90.81 100 VAL A CA 1
ATOM 746 C C . VAL A 1 100 ? -13.872 -13.018 -1.432 1.00 90.81 100 VAL A C 1
ATOM 748 O O . VAL A 1 100 ? -13.236 -13.371 -2.420 1.00 90.81 100 VAL A O 1
ATOM 751 N N . ILE A 1 101 ? -15.014 -12.330 -1.533 1.00 93.19 101 ILE A N 1
ATOM 752 C CA . ILE A 1 101 ? -15.614 -11.965 -2.825 1.00 93.19 101 ILE A CA 1
ATOM 753 C C . ILE A 1 101 ? -14.649 -11.096 -3.641 1.00 93.19 101 ILE A C 1
ATOM 755 O O . ILE A 1 101 ? -14.373 -11.409 -4.798 1.00 93.19 101 ILE A O 1
ATOM 759 N N . LEU A 1 102 ? -14.094 -10.037 -3.043 1.00 92.81 102 LEU A N 1
ATOM 760 C CA . LEU A 1 102 ? -13.136 -9.156 -3.717 1.00 92.81 102 LEU A CA 1
ATOM 761 C C . LEU A 1 102 ? -11.860 -9.899 -4.113 1.00 92.81 102 LEU A C 1
ATOM 763 O O . LEU A 1 102 ? -11.374 -9.714 -5.226 1.00 92.81 102 LEU A O 1
ATOM 767 N N . ALA A 1 103 ? -11.343 -10.765 -3.242 1.00 90.12 103 ALA A N 1
ATOM 768 C CA . ALA A 1 103 ? -10.182 -11.588 -3.538 1.00 90.12 103 ALA A CA 1
ATOM 769 C C . ALA A 1 103 ? -10.434 -12.502 -4.737 1.00 90.12 103 ALA A C 1
ATOM 771 O O . ALA A 1 103 ? -9.602 -12.539 -5.634 1.00 90.12 103 ALA A O 1
ATOM 772 N N . VAL A 1 104 ? -11.586 -13.179 -4.799 1.00 91.12 104 VAL A N 1
ATOM 773 C CA . VAL A 1 104 ? -11.961 -14.024 -5.942 1.00 91.12 104 VAL A CA 1
ATOM 774 C C . VAL A 1 104 ? -12.084 -13.195 -7.220 1.00 91.12 104 VAL A C 1
ATOM 776 O O . VAL A 1 104 ? -11.532 -13.588 -8.242 1.00 91.12 104 VAL A O 1
ATOM 779 N N . ILE A 1 105 ? -12.741 -12.031 -7.176 1.00 92.94 105 ILE A N 1
ATOM 780 C CA . ILE A 1 105 ? -12.879 -11.151 -8.348 1.00 92.94 105 ILE A CA 1
ATOM 781 C C . ILE A 1 105 ? -11.502 -10.727 -8.869 1.00 92.94 105 ILE A C 1
ATOM 783 O O . ILE A 1 105 ? -11.203 -10.913 -10.047 1.00 92.94 105 ILE A O 1
AT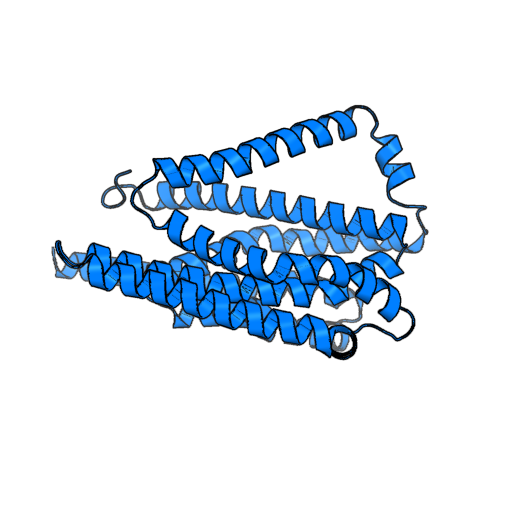OM 787 N N . VAL A 1 106 ? -10.644 -10.194 -7.995 1.00 91.50 106 VAL A N 1
ATOM 788 C CA . VAL A 1 106 ? -9.291 -9.747 -8.364 1.00 91.50 106 VAL A CA 1
ATOM 789 C C . VAL A 1 106 ? -8.452 -10.915 -8.866 1.00 91.50 106 VAL A C 1
ATOM 791 O O . VAL A 1 106 ? -7.727 -10.780 -9.848 1.00 91.50 106 VAL A O 1
ATOM 794 N N . TRP A 1 107 ? -8.576 -12.078 -8.233 1.00 91.62 107 TRP A N 1
ATOM 795 C CA . TRP A 1 107 ? -7.860 -13.281 -8.625 1.00 91.62 107 TRP A CA 1
ATOM 796 C C . TRP A 1 107 ? -8.247 -13.753 -10.030 1.00 91.62 107 TRP A C 1
ATOM 798 O O . TRP A 1 107 ? -7.363 -14.005 -10.847 1.00 91.62 107 TRP A O 1
ATOM 808 N N . LEU A 1 108 ? -9.546 -13.784 -10.351 1.00 91.81 108 LEU A N 1
ATOM 809 C CA . LEU A 1 108 ? -10.038 -14.110 -11.694 1.00 91.81 108 LEU A CA 1
ATOM 810 C C . LEU A 1 108 ? -9.555 -13.088 -12.728 1.00 91.81 108 LEU A C 1
ATOM 812 O O . LEU A 1 108 ? -9.097 -13.475 -13.802 1.00 91.81 108 LEU A O 1
ATOM 816 N N . VAL A 1 109 ? -9.589 -11.793 -12.396 1.00 91.94 109 VAL A N 1
ATOM 817 C CA . VAL A 1 109 ? -9.069 -10.739 -13.278 1.00 91.94 109 VAL A CA 1
ATOM 818 C C . VAL A 1 109 ? -7.584 -10.962 -13.570 1.00 91.94 109 VAL A C 1
ATOM 820 O O . VAL A 1 109 ? -7.190 -10.962 -14.730 1.00 91.94 109 VAL A O 1
ATOM 823 N N . ILE A 1 110 ? -6.756 -11.231 -12.560 1.00 89.56 110 ILE A N 1
ATOM 824 C CA . ILE A 1 110 ? -5.317 -11.462 -12.764 1.00 89.56 110 ILE A CA 1
ATOM 825 C C . ILE A 1 110 ? -5.059 -12.780 -13.515 1.00 89.56 110 ILE A C 1
ATOM 827 O O . ILE A 1 110 ? -4.135 -12.852 -14.318 1.00 89.56 110 ILE A O 1
ATOM 831 N N . ILE A 1 111 ? -5.850 -13.837 -13.307 1.00 89.25 111 ILE A N 1
ATOM 832 C CA . ILE A 1 111 ? -5.669 -15.103 -14.037 1.00 89.25 111 ILE A CA 1
ATOM 833 C C . ILE A 1 111 ? -5.985 -14.943 -15.527 1.00 89.25 111 ILE A C 1
ATOM 835 O O . ILE A 1 111 ? -5.184 -15.376 -16.357 1.00 89.25 111 ILE A O 1
ATOM 839 N N . PHE A 1 112 ? -7.129 -14.341 -15.863 1.00 91.56 112 PHE A N 1
ATOM 840 C CA . PHE A 1 112 ? -7.626 -14.289 -17.242 1.00 91.56 112 PHE A CA 1
ATOM 841 C C . PHE A 1 112 ? -7.151 -13.061 -18.027 1.00 91.56 112 PHE A C 1
ATOM 843 O O . PHE A 1 112 ? -7.093 -13.108 -19.254 1.00 91.56 112 PHE A O 1
ATOM 850 N N . PHE A 1 113 ? -6.798 -11.975 -17.337 1.00 91.69 113 PHE A N 1
ATOM 851 C CA . PHE A 1 113 ? -6.486 -10.678 -17.937 1.00 91.69 113 PHE A CA 1
ATOM 852 C C . PHE A 1 113 ? -5.117 -10.126 -17.505 1.00 91.69 113 PHE A C 1
ATOM 854 O O . PHE A 1 113 ? -4.891 -8.927 -17.640 1.00 91.69 113 PHE A O 1
ATOM 861 N N . ASP A 1 114 ? -4.172 -10.955 -17.039 1.00 88.56 114 ASP A N 1
ATOM 862 C CA . ASP A 1 114 ? -2.811 -10.495 -16.696 1.00 88.56 114 ASP A CA 1
ATOM 863 C C . ASP A 1 114 ? -2.139 -9.708 -17.830 1.00 88.56 114 ASP A C 1
ATOM 865 O O . ASP A 1 114 ? -1.551 -8.662 -17.584 1.00 88.56 114 ASP A O 1
ATOM 869 N N . ARG A 1 115 ? -2.246 -10.176 -19.077 1.00 89.56 115 ARG A N 1
ATOM 870 C CA . ARG A 1 115 ? -1.626 -9.529 -20.239 1.00 89.56 115 ARG A CA 1
ATOM 871 C C . ARG A 1 115 ? -2.156 -8.104 -20.479 1.00 89.56 115 ARG A C 1
ATOM 873 O O . ARG A 1 115 ? -1.341 -7.184 -20.444 1.00 89.56 115 ARG A O 1
ATOM 880 N N . PRO A 1 116 ? -3.467 -7.883 -20.708 1.00 88.94 116 PRO A N 1
ATOM 881 C CA . PRO A 1 116 ? -3.991 -6.533 -20.914 1.00 88.94 116 PRO A CA 1
ATOM 882 C C . PRO A 1 116 ? -3.841 -5.650 -19.670 1.00 88.94 116 PRO A C 1
ATOM 884 O O . PRO A 1 116 ? -3.645 -4.448 -19.807 1.00 88.94 116 PRO A O 1
ATOM 887 N N . LEU A 1 117 ? -3.874 -6.226 -18.464 1.00 89.69 117 LEU A N 1
ATOM 888 C CA . LEU A 1 117 ? -3.652 -5.487 -17.222 1.00 89.69 117 LEU A CA 1
ATOM 889 C C . LEU A 1 117 ? -2.211 -4.962 -17.123 1.00 89.69 117 LEU A C 1
ATOM 891 O O . LEU A 1 117 ? -2.005 -3.794 -16.813 1.00 89.69 117 LEU A O 1
ATOM 895 N N . LEU A 1 118 ? -1.217 -5.795 -17.444 1.00 88.62 118 LEU A N 1
ATOM 896 C CA . LEU A 1 118 ? 0.191 -5.388 -17.462 1.00 88.62 118 LEU A CA 1
ATOM 897 C C . LEU A 1 118 ? 0.485 -4.376 -18.573 1.00 88.62 118 LEU A C 1
ATOM 899 O O . LEU A 1 118 ? 1.213 -3.417 -18.337 1.00 88.62 118 LEU A O 1
ATOM 903 N N . GLN A 1 119 ? -0.120 -4.528 -19.755 1.00 88.25 119 GLN A N 1
ATOM 904 C CA . GLN A 1 119 ? -0.013 -3.527 -20.825 1.00 88.25 119 GLN A CA 1
ATOM 905 C C . GLN A 1 119 ? -0.637 -2.189 -20.407 1.00 88.25 119 GLN A C 1
ATOM 907 O O . GLN A 1 119 ? -0.050 -1.136 -20.640 1.00 88.25 119 GLN A O 1
ATOM 912 N N . MET A 1 120 ? -1.784 -2.217 -19.720 1.00 88.06 120 MET A N 1
ATOM 913 C CA . MET A 1 120 ? -2.416 -1.017 -19.162 1.00 88.06 120 MET A CA 1
ATOM 914 C C . MET A 1 120 ? -1.527 -0.323 -18.117 1.00 88.06 120 MET A C 1
ATOM 916 O O . MET A 1 120 ? -1.543 0.901 -18.019 1.00 88.06 120 MET A O 1
ATOM 920 N N . PHE A 1 121 ? -0.733 -1.084 -17.359 1.00 84.69 121 PHE A N 1
ATOM 921 C CA . PHE A 1 121 ? 0.252 -0.550 -16.412 1.00 84.69 121 PHE A CA 1
ATOM 922 C C . PHE A 1 121 ? 1.594 -0.162 -17.050 1.00 84.69 121 PHE A C 1
ATOM 924 O O . PHE A 1 121 ? 2.479 0.309 -16.339 1.00 84.69 121 PHE A O 1
ATOM 931 N N . GLY A 1 122 ? 1.733 -0.299 -18.372 1.00 82.88 122 GLY A N 1
ATOM 932 C CA . GLY A 1 122 ? 2.886 0.192 -19.125 1.00 82.88 122 GLY A CA 1
ATOM 933 C C . GLY A 1 122 ? 3.919 -0.864 -19.521 1.00 82.88 122 GLY A C 1
ATOM 934 O O . GLY A 1 122 ? 5.030 -0.487 -19.883 1.00 82.88 122 GLY A O 1
ATOM 935 N N . ALA A 1 123 ? 3.601 -2.165 -19.480 1.00 86.88 123 ALA A N 1
ATOM 936 C CA . ALA A 1 123 ? 4.492 -3.188 -20.039 1.00 86.88 123 ALA A CA 1
ATOM 937 C C . ALA A 1 123 ? 4.555 -3.068 -21.569 1.00 86.88 123 ALA A C 1
ATOM 939 O O . ALA A 1 123 ? 3.564 -3.332 -22.255 1.00 86.88 123 ALA A O 1
ATOM 940 N N . ALA A 1 124 ? 5.734 -2.724 -22.088 1.00 83.62 124 ALA A N 1
ATOM 941 C CA . ALA A 1 124 ? 6.064 -2.855 -23.503 1.00 83.62 124 ALA A CA 1
ATOM 942 C C . ALA A 1 124 ? 6.137 -4.341 -23.921 1.00 83.62 124 ALA A C 1
ATOM 944 O O . ALA A 1 124 ? 6.251 -5.230 -23.074 1.00 83.62 124 ALA A O 1
ATOM 945 N N . ASP A 1 125 ? 6.021 -4.627 -25.222 1.00 83.81 125 ASP A N 1
ATOM 946 C CA . ASP A 1 125 ? 5.890 -6.003 -25.733 1.00 83.81 125 ASP A CA 1
ATOM 947 C C . ASP A 1 125 ? 7.121 -6.889 -25.460 1.00 83.81 125 ASP A C 1
ATOM 949 O O . ASP A 1 125 ? 6.982 -8.101 -25.294 1.00 83.81 125 ASP A O 1
ATOM 953 N N . ASP A 1 126 ? 8.304 -6.289 -25.363 1.00 84.50 126 ASP A N 1
ATOM 954 C CA . ASP A 1 126 ? 9.572 -6.912 -24.971 1.00 84.50 126 ASP A CA 1
ATOM 955 C C . ASP A 1 126 ? 9.667 -7.186 -23.458 1.00 84.50 126 ASP A C 1
ATOM 957 O O . ASP A 1 126 ? 10.228 -8.201 -23.045 1.00 84.50 126 ASP A O 1
ATOM 961 N N . LEU A 1 127 ? 9.050 -6.337 -22.633 1.00 86.69 127 LEU A N 1
ATOM 962 C CA . LEU A 1 127 ? 9.012 -6.447 -21.169 1.00 86.69 127 LEU A CA 1
ATOM 963 C C . LEU A 1 127 ? 7.921 -7.407 -20.656 1.00 86.69 127 LEU A C 1
ATOM 965 O O . LEU A 1 127 ? 7.989 -7.944 -19.544 1.00 86.69 127 LEU A O 1
ATOM 969 N N . LEU A 1 128 ? 6.877 -7.608 -21.461 1.00 87.12 128 LEU A N 1
ATOM 970 C CA . LEU A 1 128 ? 5.671 -8.357 -21.115 1.00 87.12 128 LEU A CA 1
ATOM 971 C C . LEU A 1 128 ? 5.932 -9.802 -20.645 1.00 87.12 128 LEU A C 1
ATOM 973 O O . LEU A 1 128 ? 5.273 -10.225 -19.689 1.00 87.12 128 LEU A O 1
ATOM 977 N N . PRO A 1 129 ? 6.855 -10.581 -21.251 1.00 88.75 129 PRO A N 1
ATOM 978 C CA . PRO A 1 129 ? 7.158 -11.934 -20.787 1.00 88.75 129 PRO A CA 1
ATOM 979 C C . PRO A 1 129 ? 7.700 -11.949 -19.353 1.00 88.75 129 PRO A C 1
ATOM 981 O O . PRO A 1 129 ? 7.204 -12.713 -18.524 1.00 88.75 129 PRO A O 1
ATOM 984 N N . LEU A 1 130 ? 8.641 -11.052 -19.042 1.00 81.94 130 LEU A N 1
ATOM 985 C CA . LEU A 1 130 ? 9.269 -10.956 -17.723 1.00 81.94 130 LEU A CA 1
ATOM 986 C C . LEU A 1 130 ? 8.283 -10.446 -16.661 1.00 81.94 130 LEU A C 1
ATOM 988 O O . LEU A 1 130 ? 8.195 -10.991 -15.562 1.00 81.94 130 LEU A O 1
ATOM 992 N N . ALA A 1 131 ? 7.457 -9.454 -17.004 1.00 85.81 131 ALA A N 1
ATOM 993 C CA . ALA A 1 131 ? 6.403 -8.972 -16.112 1.00 85.81 131 ALA A CA 1
ATOM 994 C C . ALA A 1 131 ? 5.378 -10.074 -15.771 1.00 85.81 131 ALA A C 1
ATOM 996 O O . ALA A 1 131 ? 4.917 -10.171 -14.631 1.00 85.81 131 ALA A O 1
ATOM 997 N N . ARG A 1 132 ? 5.037 -10.951 -16.728 1.00 86.75 132 ARG A N 1
ATOM 998 C CA . ARG A 1 132 ? 4.142 -12.096 -16.474 1.00 86.75 132 ARG A CA 1
ATOM 999 C C . ARG A 1 132 ? 4.781 -13.155 -15.587 1.00 86.75 132 ARG A C 1
ATOM 1001 O O . ARG A 1 132 ? 4.068 -13.749 -14.777 1.00 86.75 132 ARG A O 1
ATOM 1008 N N . GLU A 1 133 ? 6.089 -13.364 -15.701 1.00 81.69 133 GLU A N 1
ATOM 1009 C CA . GLU A 1 133 ? 6.834 -14.243 -14.798 1.00 81.69 133 GLU A CA 1
ATOM 1010 C C . GLU A 1 133 ? 6.760 -13.732 -13.353 1.00 81.69 133 GLU A C 1
ATOM 1012 O O . GLU A 1 133 ? 6.424 -14.498 -12.451 1.00 81.69 133 GLU A O 1
ATOM 1017 N N . TYR A 1 134 ? 6.912 -12.422 -13.134 1.00 78.44 134 TYR A N 1
ATOM 1018 C CA . TYR A 1 134 ? 6.759 -11.825 -11.803 1.00 78.44 134 TYR A CA 1
ATOM 1019 C C . TYR A 1 134 ? 5.331 -11.874 -11.248 1.00 78.44 134 TYR A C 1
ATOM 1021 O O . TYR A 1 134 ? 5.153 -12.000 -10.037 1.00 78.44 134 TYR A O 1
ATOM 1029 N N . VAL A 1 135 ? 4.298 -11.810 -12.094 1.00 85.81 135 VAL A N 1
ATOM 1030 C CA . VAL A 1 135 ? 2.895 -11.938 -11.650 1.00 85.81 135 VAL A CA 1
ATOM 1031 C C . VAL A 1 135 ? 2.501 -13.392 -11.379 1.00 85.81 135 VAL A C 1
ATOM 1033 O O . VAL A 1 135 ? 1.568 -13.640 -10.614 1.00 85.81 135 VAL A O 1
ATOM 1036 N N . ALA A 1 136 ? 3.182 -14.378 -11.965 1.00 80.50 136 ALA A N 1
ATOM 1037 C CA . ALA A 1 136 ? 2.787 -15.778 -11.831 1.00 80.50 136 ALA A CA 1
ATOM 1038 C C . ALA A 1 136 ? 2.740 -16.269 -10.365 1.00 80.50 136 ALA A C 1
ATOM 1040 O O . ALA A 1 136 ? 1.712 -16.834 -9.983 1.00 80.50 136 ALA A O 1
ATOM 1041 N N . PRO A 1 137 ? 3.736 -15.993 -9.497 1.00 72.25 137 PRO A N 1
ATOM 1042 C CA . PRO A 1 137 ? 3.640 -16.297 -8.068 1.00 72.25 137 PRO A CA 1
ATOM 1043 C C . PRO A 1 137 ? 2.516 -15.524 -7.366 1.00 72.25 137 PRO A C 1
ATOM 1045 O O . PRO A 1 137 ? 1.827 -16.069 -6.501 1.00 72.25 137 PRO A O 1
ATOM 1048 N N . VAL A 1 138 ? 2.284 -14.267 -7.768 1.00 79.12 138 VAL A N 1
ATOM 1049 C CA . VAL A 1 138 ? 1.246 -13.395 -7.191 1.00 79.12 138 VAL A CA 1
ATOM 1050 C C . VAL A 1 138 ? -0.133 -14.018 -7.353 1.00 79.12 138 VAL A C 1
ATOM 1052 O O . VAL A 1 138 ? -0.930 -13.966 -6.418 1.00 79.12 138 VAL A O 1
ATOM 1055 N N . LYS A 1 139 ? -0.397 -14.691 -8.482 1.00 81.38 139 LYS A N 1
ATOM 1056 C CA . LYS A 1 139 ? -1.658 -15.414 -8.718 1.00 81.38 139 LYS A CA 1
ATOM 1057 C C . LYS A 1 139 ? -1.976 -16.381 -7.579 1.00 81.38 139 LYS A C 1
ATOM 1059 O O . LYS A 1 139 ? -3.125 -16.458 -7.180 1.00 81.38 139 LYS A O 1
ATOM 1064 N N . PHE A 1 140 ? -1.002 -17.072 -7.000 1.00 78.38 140 PHE A N 1
ATOM 1065 C CA . PHE A 1 140 ? -1.267 -17.992 -5.887 1.00 78.38 140 PHE A CA 1
ATOM 1066 C C . PHE A 1 140 ? -1.414 -17.271 -4.540 1.00 78.38 140 PHE A C 1
ATOM 1068 O O . PHE A 1 140 ? -2.131 -17.740 -3.658 1.00 78.38 140 PHE A O 1
ATOM 1075 N N . ALA A 1 141 ? -0.770 -16.113 -4.388 1.00 75.81 141 ALA A N 1
ATOM 1076 C CA . ALA A 1 141 ? -0.748 -15.355 -3.143 1.00 75.81 141 ALA A CA 1
ATOM 1077 C C . ALA A 1 141 ? -1.958 -14.422 -2.953 1.00 75.81 141 ALA A C 1
ATOM 1079 O O . ALA A 1 141 ? -2.288 -14.108 -1.810 1.00 75.81 141 ALA A O 1
ATOM 1080 N N . VAL A 1 142 ? -2.632 -13.986 -4.030 1.00 82.56 142 VAL A N 1
ATOM 1081 C CA . VAL A 1 142 ? -3.712 -12.973 -3.978 1.00 82.56 142 VAL A CA 1
ATOM 1082 C C . VAL A 1 142 ? -4.776 -13.263 -2.911 1.00 82.56 142 VAL A C 1
ATOM 1084 O O . VAL A 1 142 ? -5.038 -12.363 -2.105 1.00 82.56 142 VAL A O 1
ATOM 1087 N N . PRO A 1 143 ? -5.369 -14.476 -2.831 1.00 78.75 143 PRO A N 1
ATOM 1088 C CA . PRO A 1 143 ? -6.441 -14.727 -1.870 1.00 78.75 143 PRO A CA 1
ATOM 1089 C C . PRO A 1 143 ? -5.966 -14.643 -0.417 1.00 78.75 143 PRO A C 1
ATOM 1091 O O . PRO A 1 143 ? -6.656 -14.081 0.434 1.00 78.75 143 PRO A O 1
ATOM 1094 N N . LEU A 1 144 ? -4.760 -15.147 -0.140 1.00 80.25 144 LEU A N 1
ATOM 1095 C CA . LEU A 1 144 ? -4.159 -15.102 1.191 1.00 80.25 144 LEU A CA 1
ATOM 1096 C C . LEU A 1 144 ? -3.732 -13.689 1.580 1.00 80.25 144 LEU A C 1
ATOM 1098 O O . LEU A 1 144 ? -3.935 -13.282 2.721 1.00 80.25 144 LEU A O 1
ATOM 1102 N N . PHE A 1 145 ? -3.147 -12.938 0.650 1.00 79.38 145 PHE A N 1
ATOM 1103 C CA . PHE A 1 145 ? -2.571 -11.633 0.948 1.00 79.38 145 PHE A CA 1
ATOM 1104 C C . PHE A 1 145 ? -3.646 -10.590 1.270 1.00 79.38 145 PHE A C 1
ATOM 1106 O O . PHE A 1 145 ? -3.534 -9.874 2.265 1.00 79.38 145 PHE A O 1
ATOM 1113 N N . LEU A 1 146 ? -4.733 -10.547 0.490 1.00 86.88 146 LEU A N 1
ATOM 1114 C CA . LEU A 1 146 ? -5.862 -9.649 0.757 1.00 86.88 146 LEU A CA 1
ATOM 1115 C C . LEU A 1 146 ? -6.513 -9.973 2.108 1.00 86.88 146 LEU A C 1
ATOM 1117 O O . LEU A 1 146 ? -6.770 -9.076 2.915 1.00 86.88 146 LEU A O 1
ATOM 1121 N N . PHE A 1 147 ? -6.731 -11.262 2.377 1.00 81.25 147 PHE A N 1
ATOM 1122 C CA . PHE A 1 147 ? -7.313 -11.724 3.633 1.00 81.25 147 PHE A CA 1
ATOM 1123 C C . PHE A 1 147 ? -6.424 -11.404 4.843 1.00 81.25 147 PHE A C 1
ATOM 1125 O O . PHE A 1 147 ? -6.924 -10.924 5.862 1.00 81.25 147 PHE A O 1
ATOM 1132 N N . ASN A 1 148 ? -5.106 -11.588 4.717 1.00 80.88 148 ASN A N 1
ATOM 1133 C CA . ASN A 1 148 ? -4.133 -11.215 5.744 1.00 80.88 148 ASN A CA 1
ATOM 1134 C C . ASN A 1 148 ? -4.224 -9.715 6.069 1.00 80.88 148 ASN A C 1
ATOM 1136 O O . ASN A 1 148 ? -4.373 -9.339 7.233 1.00 80.88 148 ASN A O 1
ATOM 1140 N N . GLN A 1 149 ? -4.260 -8.860 5.043 1.00 81.00 149 GLN A N 1
ATOM 1141 C CA . GLN A 1 149 ? -4.404 -7.415 5.225 1.00 81.00 149 GLN A CA 1
ATOM 1142 C C . GLN A 1 149 ? -5.691 -7.023 5.963 1.00 81.00 149 GLN A C 1
ATOM 1144 O O . GLN A 1 149 ? -5.667 -6.120 6.807 1.00 81.00 149 GLN A O 1
ATOM 1149 N N . MET A 1 150 ? -6.797 -7.718 5.692 1.00 87.31 150 MET A N 1
ATOM 1150 C CA . MET A 1 150 ? -8.053 -7.508 6.408 1.00 87.31 150 MET A CA 1
ATOM 1151 C C . MET A 1 150 ? -7.948 -7.925 7.884 1.00 87.31 150 MET A C 1
ATOM 1153 O O . MET A 1 150 ? -8.253 -7.120 8.771 1.00 87.31 150 MET A O 1
ATOM 1157 N N . LEU A 1 151 ? -7.450 -9.133 8.167 1.00 81.38 151 LEU A N 1
ATOM 1158 C CA . LEU A 1 151 ? -7.281 -9.635 9.536 1.00 81.38 151 LEU A CA 1
ATOM 1159 C C . LEU A 1 151 ? -6.340 -8.759 10.369 1.00 81.38 151 LEU A C 1
ATOM 1161 O O . LEU A 1 151 ? -6.639 -8.455 11.525 1.00 81.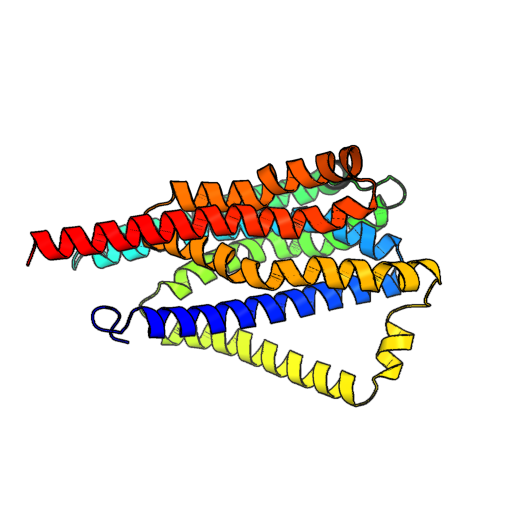38 151 LEU A O 1
ATOM 1165 N N . ALA A 1 152 ? -5.237 -8.295 9.780 1.00 75.25 152 ALA A N 1
ATOM 1166 C CA . ALA A 1 152 ? -4.272 -7.426 10.444 1.00 75.25 152 ALA A CA 1
ATOM 1167 C C . ALA A 1 152 ? -4.896 -6.105 10.936 1.00 75.25 152 ALA A C 1
ATOM 1169 O O . ALA A 1 152 ? -4.425 -5.515 11.910 1.00 75.25 152 ALA A O 1
ATOM 1170 N N . ALA A 1 153 ? -5.948 -5.604 10.283 1.00 76.19 153 ALA A N 1
ATOM 1171 C CA . ALA A 1 153 ? -6.673 -4.417 10.740 1.00 76.19 153 ALA A CA 1
ATOM 1172 C C . ALA A 1 153 ? -7.601 -4.715 11.932 1.00 76.19 153 ALA A C 1
ATOM 1174 O O . ALA A 1 153 ? -7.672 -3.917 12.865 1.00 76.19 153 ALA A O 1
ATOM 1175 N N . TYR A 1 154 ? -8.264 -5.875 11.945 1.00 76.81 154 TYR A N 1
ATOM 1176 C CA . TYR A 1 154 ? -9.103 -6.300 13.071 1.00 76.81 154 TYR A CA 1
ATOM 1177 C C . TYR A 1 154 ? -8.285 -6.643 14.313 1.00 76.81 154 TYR A C 1
ATOM 1179 O O . TYR A 1 154 ? -8.633 -6.193 15.401 1.00 76.81 154 TYR A O 1
ATOM 1187 N N . LEU A 1 155 ? -7.162 -7.348 14.151 1.00 70.38 155 LEU A N 1
ATOM 1188 C CA . LEU A 1 155 ? -6.252 -7.679 15.252 1.00 70.38 155 LEU A CA 1
ATOM 1189 C C . LEU A 1 155 ? -5.695 -6.428 15.944 1.00 70.38 155 LEU A C 1
ATOM 1191 O O . LEU A 1 155 ? -5.541 -6.419 17.161 1.00 70.38 155 LEU A O 1
ATOM 1195 N N . ARG A 1 156 ? -5.451 -5.344 15.194 1.00 65.75 156 ARG A N 1
ATOM 1196 C CA . ARG A 1 156 ? -5.037 -4.045 15.758 1.00 65.75 156 ARG A CA 1
ATOM 1197 C C . ARG A 1 156 ? -6.116 -3.377 16.618 1.00 65.75 156 ARG A C 1
ATOM 1199 O O . ARG A 1 156 ? -5.782 -2.540 17.451 1.00 65.75 156 ARG A O 1
ATOM 1206 N N . ASN A 1 157 ? -7.379 -3.748 16.424 1.00 63.75 157 ASN A N 1
ATOM 1207 C CA . ASN A 1 157 ? -8.547 -3.166 17.083 1.00 63.75 157 ASN A CA 1
ATOM 1208 C C . ASN A 1 157 ? -9.206 -4.120 18.099 1.00 63.75 157 ASN A C 1
ATOM 1210 O O . ASN A 1 157 ? -10.244 -3.782 18.679 1.00 63.75 157 ASN A O 1
ATOM 1214 N N . ASP A 1 158 ? -8.636 -5.309 18.321 1.00 60.38 158 ASP A N 1
ATOM 1215 C CA . ASP A 1 158 ? -9.202 -6.308 19.221 1.00 60.38 158 ASP A CA 1
ATOM 1216 C C . ASP A 1 158 ? -8.712 -6.141 20.671 1.00 60.38 158 ASP A C 1
ATOM 1218 O O . ASP A 1 158 ? -7.566 -5.779 20.937 1.00 60.38 158 ASP A O 1
ATOM 1222 N N . LYS A 1 159 ? -9.599 -6.415 21.635 1.00 55.34 159 LYS A N 1
ATOM 1223 C CA . LYS A 1 159 ? -9.338 -6.296 23.081 1.00 55.34 159 LYS A CA 1
ATOM 1224 C C . LYS A 1 159 ? -8.546 -7.483 23.648 1.00 55.34 159 LYS A C 1
ATOM 1226 O O . LYS A 1 159 ? -8.305 -7.504 24.852 1.00 55.34 159 LYS A O 1
ATOM 1231 N N . ASN A 1 160 ? -8.156 -8.455 22.816 1.00 54.16 160 ASN A N 1
ATOM 1232 C CA . ASN A 1 160 ? -7.368 -9.621 23.215 1.00 54.16 160 ASN A CA 1
ATOM 1233 C C . ASN A 1 160 ? -5.899 -9.482 22.762 1.00 54.16 160 ASN A C 1
ATOM 1235 O O . ASN A 1 160 ? -5.498 -10.054 21.742 1.00 54.16 160 ASN A O 1
ATOM 1239 N N . PRO A 1 161 ? -5.073 -8.724 23.508 1.00 48.12 161 PRO A N 1
ATOM 1240 C CA . PRO A 1 161 ? -3.683 -8.491 23.152 1.00 48.12 161 PRO A CA 1
ATOM 1241 C C . PRO A 1 161 ? -2.869 -9.786 23.064 1.00 48.12 161 PRO A C 1
ATOM 1243 O O . PRO A 1 161 ? -1.898 -9.798 22.332 1.00 48.12 161 PRO A O 1
ATOM 1246 N N . GLY A 1 162 ? -3.253 -10.893 23.712 1.00 52.28 162 GLY A N 1
ATOM 1247 C CA . GLY A 1 162 ? -2.466 -12.135 23.695 1.00 52.28 162 GLY A CA 1
ATOM 1248 C C . GLY A 1 162 ? -2.320 -12.768 22.305 1.00 52.28 162 GLY A C 1
ATOM 1249 O O . GLY A 1 162 ? -1.207 -13.075 21.886 1.00 52.28 162 GLY A O 1
ATOM 1250 N N . LEU A 1 163 ? -3.422 -12.912 21.562 1.00 53.78 163 LEU A N 1
ATOM 1251 C CA . LEU A 1 163 ? -3.416 -13.484 20.205 1.00 53.78 163 LEU A CA 1
ATOM 1252 C C . LEU A 1 163 ? -2.831 -12.513 19.171 1.00 53.78 163 LEU A C 1
ATOM 1254 O O . LEU A 1 163 ? -2.048 -12.922 18.316 1.00 53.78 163 LEU A O 1
ATOM 1258 N N . ALA A 1 164 ? -3.152 -11.220 19.280 1.00 48.75 164 ALA A N 1
ATOM 1259 C CA . ALA A 1 164 ? -2.582 -10.186 18.415 1.00 48.75 164 ALA A CA 1
ATOM 1260 C C . ALA A 1 164 ? -1.070 -10.023 18.645 1.00 48.75 164 ALA A C 1
ATOM 1262 O O . ALA A 1 164 ? -0.306 -9.924 17.690 1.00 48.75 164 ALA A O 1
ATOM 1263 N N . THR A 1 165 ? -0.614 -10.062 19.899 1.00 46.34 165 THR A N 1
ATOM 1264 C CA . THR A 1 165 ? 0.807 -10.070 20.253 1.00 46.34 165 THR A CA 1
ATOM 1265 C C . THR A 1 165 ? 1.476 -11.358 19.798 1.00 46.34 165 THR A C 1
ATOM 1267 O O . THR A 1 165 ? 2.566 -11.259 19.267 1.00 46.34 165 THR A O 1
ATOM 1270 N N . ALA A 1 166 ? 0.850 -12.534 19.894 1.00 55.00 166 ALA A N 1
ATOM 1271 C CA . ALA A 1 166 ? 1.425 -13.770 19.357 1.00 55.00 166 ALA A CA 1
ATOM 1272 C C . ALA A 1 166 ? 1.593 -13.729 17.827 1.00 55.00 166 ALA A C 1
ATOM 1274 O O . ALA A 1 166 ? 2.652 -14.106 17.343 1.00 55.00 166 ALA A O 1
ATOM 1275 N N . ALA A 1 167 ? 0.611 -13.214 17.077 1.00 54.00 167 ALA A N 1
ATOM 1276 C CA . ALA A 1 167 ? 0.695 -13.069 15.619 1.00 54.00 167 ALA A CA 1
ATOM 1277 C C . ALA A 1 167 ? 1.731 -12.011 15.184 1.00 54.00 167 ALA A C 1
ATOM 1279 O O . ALA A 1 167 ? 2.503 -12.220 14.246 1.00 54.00 167 ALA A O 1
ATOM 1280 N N . VAL A 1 168 ? 1.783 -10.877 15.892 1.00 48.62 168 VAL A N 1
ATOM 1281 C CA . VAL A 1 168 ? 2.785 -9.823 15.664 1.00 48.62 168 VAL A CA 1
ATOM 1282 C C . VAL A 1 168 ? 4.175 -10.276 16.108 1.00 48.62 168 VAL A C 1
ATOM 1284 O O . VAL A 1 168 ? 5.145 -9.952 15.438 1.00 48.62 168 VAL A O 1
ATOM 1287 N N . LEU A 1 169 ? 4.299 -11.048 17.191 1.00 46.47 169 LEU A N 1
ATOM 1288 C CA . LEU A 1 169 ? 5.564 -11.625 17.645 1.00 46.47 169 LEU A CA 1
ATOM 1289 C C . LEU A 1 169 ? 6.014 -12.757 16.736 1.00 46.47 169 LEU A C 1
ATOM 1291 O O . LEU A 1 169 ? 7.197 -12.833 16.474 1.00 46.47 169 LEU A O 1
ATOM 1295 N N . SER A 1 170 ? 5.138 -13.616 16.215 1.00 57.28 170 SER A N 1
ATOM 1296 C CA . SER A 1 170 ? 5.556 -14.655 15.269 1.00 57.28 170 SER A CA 1
ATOM 1297 C C . SER A 1 170 ? 6.051 -14.031 13.965 1.00 57.28 170 SER A C 1
ATOM 1299 O O . SER A 1 170 ? 7.115 -14.402 13.477 1.00 57.28 170 SER A O 1
ATOM 1301 N N . GLY A 1 171 ? 5.334 -13.025 13.448 1.00 50.06 171 GLY A N 1
ATOM 1302 C CA . GLY A 1 171 ? 5.784 -12.237 12.299 1.00 50.06 171 GLY A CA 1
ATOM 1303 C C . GLY A 1 171 ? 7.052 -11.435 12.603 1.00 50.06 171 GLY A C 1
ATOM 1304 O O . GLY A 1 171 ? 7.974 -11.417 11.799 1.00 50.06 171 GLY A O 1
ATOM 1305 N N . GLY A 1 172 ? 7.134 -10.834 13.789 1.00 41.88 172 GLY A N 1
ATOM 1306 C CA . GLY A 1 172 ? 8.267 -10.040 14.257 1.00 41.88 172 GLY A CA 1
ATOM 1307 C C . GLY A 1 172 ? 9.510 -10.870 14.565 1.00 41.88 172 GLY A C 1
ATOM 1308 O O . GLY A 1 172 ? 10.602 -10.431 14.263 1.00 41.88 172 GLY A O 1
ATOM 1309 N N . ILE A 1 173 ? 9.380 -12.082 15.103 1.00 54.06 173 ILE A N 1
ATOM 1310 C CA . ILE A 1 173 ? 10.487 -13.017 15.353 1.00 54.06 173 ILE A CA 1
ATOM 1311 C C . ILE A 1 173 ? 10.996 -13.572 14.026 1.00 54.06 173 ILE A C 1
ATOM 1313 O O . ILE A 1 173 ? 12.204 -13.638 13.831 1.00 54.06 173 ILE A O 1
ATOM 1317 N N . PHE A 1 174 ? 10.101 -13.914 13.092 1.00 56.34 174 PHE A N 1
ATOM 1318 C CA . PHE A 1 174 ? 10.496 -14.279 11.732 1.00 56.34 174 PHE A CA 1
ATOM 1319 C C . PHE A 1 174 ? 11.232 -13.124 11.038 1.00 56.34 174 PHE A C 1
ATOM 1321 O O . PHE A 1 174 ? 12.270 -13.335 10.416 1.00 56.34 174 PHE A O 1
ATOM 1328 N N . ASN A 1 175 ? 10.739 -11.895 11.210 1.00 4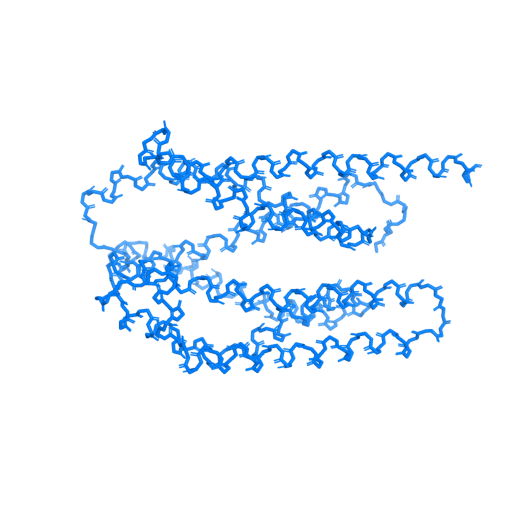6.31 175 ASN A N 1
ATOM 1329 C CA . ASN A 1 175 ? 11.342 -10.687 10.658 1.00 46.31 175 ASN A CA 1
ATOM 1330 C C . ASN A 1 175 ? 12.688 -10.344 11.321 1.00 46.31 175 ASN A C 1
ATOM 1332 O O . ASN A 1 175 ? 13.644 -10.107 10.606 1.00 46.31 175 ASN A O 1
ATOM 1336 N N . VAL A 1 176 ? 12.816 -10.439 12.646 1.00 45.59 176 VAL A N 1
ATOM 1337 C CA . VAL A 1 176 ? 14.069 -10.212 13.392 1.00 45.59 176 VAL A CA 1
ATOM 1338 C C . VAL A 1 176 ? 15.105 -11.296 13.097 1.00 45.59 176 VAL A C 1
ATOM 1340 O O . VAL A 1 176 ? 16.290 -10.993 12.984 1.00 45.59 176 VAL A O 1
ATOM 1343 N N . PHE A 1 177 ? 14.686 -12.555 12.951 1.00 59.78 177 PHE A N 1
ATOM 1344 C CA . PHE A 1 177 ? 15.575 -13.627 12.507 1.00 59.78 177 PHE A CA 1
ATOM 1345 C C . PHE A 1 177 ? 16.051 -13.379 11.074 1.00 59.78 177 PHE A C 1
ATOM 1347 O O . PHE A 1 177 ? 17.247 -13.474 10.813 1.00 59.78 177 PHE A O 1
ATOM 1354 N N . GLY A 1 178 ? 15.135 -13.009 10.172 1.00 47.16 178 GLY A N 1
ATOM 1355 C CA . GLY A 1 178 ? 15.464 -12.601 8.808 1.00 47.16 178 GLY A CA 1
ATOM 1356 C C . GLY A 1 178 ? 16.432 -11.418 8.783 1.00 47.16 178 G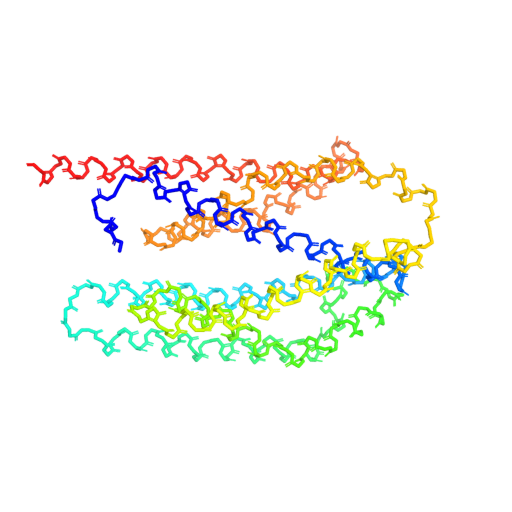LY A C 1
ATOM 1357 O O . GLY A 1 178 ? 17.463 -11.490 8.123 1.00 47.16 178 GLY A O 1
ATOM 1358 N N . ASP A 1 179 ? 16.162 -10.380 9.568 1.00 40.97 179 ASP A N 1
ATOM 1359 C CA . ASP A 1 179 ? 16.988 -9.180 9.682 1.00 40.97 179 ASP A CA 1
ATOM 1360 C C . ASP A 1 179 ? 18.371 -9.498 10.220 1.00 40.97 179 ASP A C 1
ATOM 1362 O O . ASP A 1 179 ? 19.360 -9.055 9.648 1.00 40.97 179 ASP A O 1
ATOM 1366 N N . PHE A 1 180 ? 18.475 -10.291 11.286 1.00 46.38 180 PHE A N 1
ATOM 1367 C CA . PHE A 1 180 ? 19.760 -10.675 11.856 1.00 46.38 180 PHE A CA 1
ATOM 1368 C C . PHE A 1 180 ? 20.557 -11.559 10.893 1.00 46.38 180 PHE A C 1
ATOM 1370 O O . PHE A 1 180 ? 21.739 -11.307 10.668 1.00 46.38 180 PHE A O 1
ATOM 1377 N N . PHE A 1 181 ? 19.911 -12.546 10.271 1.00 56.53 181 PHE A N 1
ATOM 1378 C CA . PHE A 1 181 ? 20.531 -13.434 9.290 1.00 56.53 181 PHE A CA 1
ATOM 1379 C C . PHE A 1 181 ? 21.081 -12.654 8.088 1.00 56.53 181 PHE A C 1
ATOM 1381 O O . PHE A 1 181 ? 22.257 -12.789 7.744 1.00 56.53 181 PHE A O 1
ATOM 1388 N N . TRP A 1 182 ? 20.267 -11.775 7.497 1.00 47.47 182 TRP A N 1
ATOM 1389 C CA . TRP A 1 182 ? 20.676 -10.964 6.352 1.00 47.47 182 TRP A CA 1
ATOM 1390 C C . TRP A 1 182 ? 21.674 -9.870 6.727 1.00 47.47 182 TRP A C 1
ATOM 1392 O O . TRP A 1 182 ? 22.587 -9.603 5.950 1.00 47.47 182 TRP A O 1
ATOM 1402 N N . THR A 1 183 ? 21.573 -9.281 7.920 1.00 43.06 183 THR A N 1
ATOM 1403 C CA . THR A 1 183 ? 22.528 -8.280 8.426 1.00 43.06 183 THR A CA 1
ATOM 1404 C C . THR A 1 183 ? 23.901 -8.896 8.677 1.00 43.06 183 THR A C 1
ATOM 1406 O O . THR A 1 183 ? 24.909 -8.327 8.264 1.00 43.06 183 THR A O 1
ATOM 1409 N N . VAL A 1 184 ? 23.966 -10.081 9.292 1.00 54.09 184 VAL A N 1
ATOM 1410 C CA . VAL A 1 184 ? 25.227 -10.803 9.533 1.00 54.09 184 VAL A CA 1
ATOM 1411 C C . VAL A 1 184 ? 25.878 -11.221 8.217 1.00 54.09 184 VAL A C 1
ATOM 1413 O O . VAL A 1 184 ? 27.083 -11.043 8.053 1.00 54.09 184 VAL A O 1
ATOM 1416 N N . LEU A 1 185 ? 25.093 -11.698 7.250 1.00 48.88 185 LEU A N 1
ATOM 1417 C CA . LEU A 1 185 ? 25.590 -12.011 5.911 1.00 48.88 185 LEU A CA 1
ATOM 1418 C C . LEU A 1 185 ? 26.111 -10.746 5.193 1.00 48.88 185 LEU A C 1
ATOM 1420 O O . LEU A 1 185 ? 27.177 -10.785 4.575 1.00 48.88 185 LEU A O 1
ATOM 1424 N N . SER A 1 186 ? 25.426 -9.608 5.373 1.00 43.47 186 SER A N 1
ATOM 1425 C CA . SER A 1 186 ? 25.789 -8.300 4.798 1.00 43.47 186 SER A CA 1
ATOM 1426 C C . SER A 1 186 ? 27.067 -7.716 5.389 1.00 43.47 186 SER A C 1
ATOM 1428 O O . SER A 1 186 ? 27.857 -7.107 4.672 1.00 43.47 186 SER A O 1
ATOM 1430 N N . LEU A 1 187 ? 27.302 -7.939 6.683 1.00 44.56 187 LEU A N 1
ATOM 1431 C CA . LEU A 1 187 ? 28.523 -7.544 7.387 1.00 44.56 187 LEU A CA 1
ATOM 1432 C C . LEU A 1 187 ? 29.706 -8.469 7.082 1.00 44.56 187 LEU A C 1
ATOM 1434 O O . LEU A 1 187 ? 30.837 -7.998 6.989 1.00 44.56 187 LEU A O 1
ATOM 1438 N N . ALA A 1 188 ? 29.460 -9.772 6.930 1.00 61.78 188 ALA A N 1
ATOM 1439 C CA . ALA A 1 188 ? 30.511 -10.766 6.726 1.00 61.78 188 ALA A CA 1
ATOM 1440 C C . ALA A 1 188 ? 31.063 -10.777 5.292 1.00 61.78 188 ALA A C 1
ATOM 1442 O O . ALA A 1 188 ? 32.233 -11.098 5.092 1.00 61.78 188 ALA A O 1
ATOM 1443 N N . ALA A 1 189 ? 30.248 -10.427 4.292 1.00 58.62 189 ALA A N 1
ATOM 1444 C CA . ALA A 1 189 ? 30.657 -10.483 2.891 1.00 58.62 189 ALA A CA 1
ATOM 1445 C C . ALA A 1 189 ? 30.150 -9.296 2.045 1.00 58.62 189 ALA A C 1
ATOM 1447 O O . ALA A 1 189 ? 29.579 -9.523 0.984 1.00 58.62 189 ALA A O 1
ATOM 1448 N N . PRO A 1 190 ? 30.390 -8.024 2.418 1.00 45.28 190 PRO A N 1
ATOM 1449 C CA . PRO A 1 190 ? 29.812 -6.845 1.752 1.00 45.28 190 PRO A CA 1
ATOM 1450 C C . PRO A 1 190 ? 30.190 -6.700 0.263 1.00 45.28 190 PRO A C 1
ATOM 1452 O O . PRO A 1 190 ? 29.437 -6.132 -0.522 1.00 45.28 190 PRO A O 1
ATOM 1455 N N . ASN A 1 191 ? 31.321 -7.261 -0.176 1.00 41.88 191 ASN A N 1
ATOM 1456 C CA . ASN A 1 191 ? 31.716 -7.266 -1.593 1.00 41.88 191 ASN A CA 1
ATOM 1457 C C . ASN A 1 191 ? 31.008 -8.349 -2.424 1.00 41.88 191 ASN A C 1
ATOM 1459 O O . ASN A 1 191 ? 30.956 -8.225 -3.651 1.00 41.88 191 ASN A O 1
ATOM 1463 N N . LEU A 1 192 ? 30.436 -9.367 -1.762 1.00 51.47 192 LEU A N 1
ATOM 1464 C CA . LEU A 1 192 ? 29.507 -10.316 -2.371 1.00 51.47 192 LEU A CA 1
ATOM 1465 C C . LEU A 1 192 ? 28.268 -9.549 -2.827 1.00 51.47 192 LEU A C 1
ATOM 1467 O O . LEU A 1 192 ? 27.900 -9.669 -3.975 1.00 51.47 192 LEU A O 1
ATOM 1471 N N . TYR A 1 193 ? 27.726 -8.659 -1.996 1.00 44.25 193 TYR A N 1
ATOM 1472 C CA . TYR A 1 193 ? 26.580 -7.796 -2.304 1.00 44.25 193 TYR A CA 1
ATOM 1473 C C . TYR A 1 193 ? 26.849 -6.951 -3.561 1.00 44.25 193 TYR A C 1
ATOM 1475 O O . TYR A 1 193 ? 26.085 -6.999 -4.507 1.00 44.25 193 TYR A O 1
ATOM 1483 N N . ILE A 1 194 ? 27.995 -6.282 -3.684 1.00 42.09 194 ILE A N 1
ATOM 1484 C CA . ILE A 1 194 ? 28.299 -5.444 -4.864 1.00 42.09 194 ILE A CA 1
ATOM 1485 C C . ILE A 1 194 ? 28.423 -6.283 -6.155 1.00 42.09 194 ILE A C 1
ATOM 1487 O O . ILE A 1 194 ? 27.768 -5.994 -7.159 1.00 42.09 194 ILE A O 1
ATOM 1491 N N . HIS A 1 195 ? 29.168 -7.393 -6.115 1.00 44.81 195 HIS A N 1
ATOM 1492 C CA . HIS A 1 195 ? 29.323 -8.305 -7.260 1.00 44.81 195 HIS A CA 1
ATOM 1493 C C . HIS A 1 195 ? 28.107 -9.214 -7.481 1.00 44.81 195 HIS A C 1
ATOM 1495 O O . HIS A 1 195 ? 27.987 -9.814 -8.548 1.00 44.81 195 HIS A O 1
ATOM 1501 N N . VAL A 1 196 ? 27.157 -9.229 -6.537 1.00 45.81 196 VAL A N 1
ATOM 1502 C CA . VAL A 1 196 ? 25.849 -9.909 -6.547 1.00 45.81 196 VAL A CA 1
ATOM 1503 C C . VAL A 1 196 ? 24.676 -8.918 -6.612 1.00 45.81 196 VAL A C 1
ATOM 1505 O O . VAL A 1 196 ? 23.566 -9.417 -6.657 1.00 45.81 196 VAL A O 1
ATOM 1508 N N . PHE A 1 197 ? 24.874 -7.585 -6.830 1.00 40.12 197 PHE A N 1
ATOM 1509 C CA . PHE A 1 197 ? 23.801 -6.587 -7.150 1.00 40.12 197 PHE A CA 1
ATOM 1510 C C . PHE A 1 197 ? 23.843 -5.773 -8.455 1.00 40.12 197 PHE A C 1
ATOM 1512 O O . PHE A 1 197 ? 22.806 -5.252 -8.826 1.00 40.12 197 PHE A O 1
ATOM 1519 N N . MET A 1 198 ? 24.952 -5.658 -9.194 1.00 40.97 198 MET A N 1
ATOM 1520 C CA . MET A 1 198 ? 24.939 -5.074 -10.556 1.00 40.97 198 MET A CA 1
ATOM 1521 C C . MET A 1 198 ? 26.330 -5.178 -11.194 1.00 40.97 198 MET A C 1
ATOM 1523 O O . MET A 1 198 ? 27.318 -5.265 -10.470 1.00 40.97 198 MET A O 1
ATOM 1527 N N . SER A 1 199 ? 26.406 -5.171 -12.526 1.00 48.66 199 SER A N 1
ATOM 1528 C CA . SER A 1 199 ? 27.593 -4.682 -13.241 1.00 48.66 199 SER A CA 1
ATOM 1529 C C . SER A 1 199 ? 27.333 -3.206 -13.555 1.00 48.66 199 SER A C 1
ATOM 1531 O O . SER A 1 199 ? 26.441 -2.933 -14.357 1.00 48.66 199 SER A O 1
ATOM 1533 N N . PRO A 1 200 ? 27.971 -2.249 -12.861 1.00 44.31 200 PRO A N 1
ATOM 1534 C CA . PRO A 1 200 ? 27.591 -0.845 -12.961 1.00 44.31 200 PRO A CA 1
ATOM 1535 C C . PRO A 1 200 ? 27.823 -0.308 -14.374 1.00 44.31 200 PRO A C 1
ATOM 1537 O O . PRO A 1 200 ? 28.943 -0.339 -14.875 1.00 44.31 200 PRO A O 1
ATOM 1540 N N . THR A 1 201 ? 26.766 0.204 -15.002 1.00 54.22 201 THR A N 1
ATOM 1541 C CA . THR A 1 201 ? 26.862 1.091 -16.163 1.00 54.22 201 THR A CA 1
ATOM 1542 C C . THR A 1 201 ? 27.071 2.523 -15.679 1.00 54.22 201 THR A C 1
ATOM 1544 O O . THR A 1 201 ? 26.437 2.966 -14.718 1.00 54.22 201 THR A O 1
ATOM 1547 N N . GLU A 1 202 ? 27.966 3.249 -16.349 1.00 53.88 202 GLU A N 1
ATOM 1548 C CA . GLU A 1 202 ? 28.384 4.613 -15.990 1.00 53.88 202 GLU A CA 1
ATOM 1549 C C . GLU A 1 202 ? 27.186 5.564 -15.786 1.00 53.88 202 GLU A C 1
ATOM 1551 O O . GLU A 1 202 ? 27.172 6.375 -14.864 1.00 53.88 202 GLU A O 1
ATOM 1556 N N . GLU A 1 203 ? 26.141 5.417 -16.603 1.00 50.59 203 GLU A N 1
ATOM 1557 C CA . GLU A 1 203 ? 24.954 6.282 -16.616 1.00 50.59 203 GLU A CA 1
ATOM 1558 C C . GLU A 1 203 ? 24.096 6.147 -15.348 1.00 50.59 203 GLU A C 1
ATOM 1560 O O . GLU A 1 203 ? 23.642 7.145 -14.793 1.00 50.59 203 GLU A O 1
ATOM 1565 N N . VAL A 1 204 ? 23.913 4.934 -14.818 1.00 54.38 204 VAL A N 1
ATOM 1566 C CA . VAL A 1 204 ? 23.087 4.717 -13.613 1.00 54.38 204 VAL A CA 1
ATOM 1567 C C . VAL A 1 204 ? 23.789 5.259 -12.368 1.00 54.38 204 VAL A C 1
ATOM 1569 O O . VAL A 1 204 ? 23.150 5.873 -11.510 1.00 54.38 204 VAL A O 1
ATOM 1572 N N . LEU A 1 205 ? 25.114 5.097 -12.286 1.00 55.19 205 LEU A N 1
ATOM 1573 C CA . LEU A 1 205 ? 25.916 5.633 -11.184 1.00 55.19 205 LEU A CA 1
ATOM 1574 C C . LEU A 1 205 ? 25.917 7.167 -11.143 1.00 55.19 205 LEU A C 1
ATOM 1576 O O . LEU A 1 205 ? 26.036 7.744 -10.061 1.00 55.19 205 LEU A O 1
ATOM 1580 N N . GLN A 1 206 ? 25.755 7.826 -12.291 1.00 60.00 206 GLN A N 1
ATOM 1581 C CA . GLN A 1 206 ? 25.719 9.286 -12.374 1.00 60.00 206 GLN A CA 1
ATOM 1582 C C . GLN A 1 206 ? 24.382 9.879 -11.900 1.00 60.00 206 GLN A C 1
ATOM 1584 O O . GLN A 1 206 ? 24.377 10.949 -11.290 1.00 60.00 206 GLN A O 1
ATOM 1589 N N . ILE A 1 207 ? 23.258 9.188 -12.126 1.00 57.75 207 ILE A N 1
ATOM 1590 C CA . ILE A 1 207 ? 21.913 9.744 -11.884 1.00 57.75 207 ILE A CA 1
ATOM 1591 C C . ILE A 1 207 ? 21.308 9.245 -10.556 1.00 57.75 207 ILE A C 1
ATOM 1593 O O . ILE A 1 207 ? 20.599 9.981 -9.871 1.00 57.75 207 ILE A O 1
ATOM 1597 N N . ALA A 1 208 ? 21.618 8.022 -10.113 1.00 53.00 208 ALA A N 1
ATOM 1598 C CA . ALA A 1 208 ? 21.037 7.451 -8.892 1.00 53.00 208 ALA A CA 1
ATOM 1599 C C . ALA A 1 208 ? 21.244 8.299 -7.610 1.00 53.00 208 ALA A C 1
ATOM 1601 O O . ALA A 1 208 ? 20.293 8.437 -6.831 1.00 53.00 208 ALA A O 1
ATOM 1602 N N . PRO A 1 209 ? 22.416 8.925 -7.358 1.00 57.66 209 PRO A N 1
ATOM 1603 C CA . PRO A 1 209 ? 22.623 9.713 -6.142 1.00 57.66 209 PRO A CA 1
ATOM 1604 C C . PRO A 1 209 ? 21.722 10.951 -6.043 1.00 57.66 209 PRO A C 1
ATOM 1606 O O . PRO A 1 209 ? 21.305 11.309 -4.940 1.00 57.66 209 PRO A O 1
ATOM 1609 N N . SER A 1 210 ? 21.418 11.617 -7.162 1.00 64.62 210 SER A N 1
ATOM 1610 C CA . SER A 1 210 ? 20.541 12.797 -7.166 1.00 64.62 210 SER A CA 1
ATOM 1611 C C . SER A 1 210 ? 19.082 12.400 -6.934 1.00 64.62 210 SER A C 1
ATOM 1613 O O . SER A 1 210 ? 18.405 13.032 -6.119 1.00 64.62 210 SER A O 1
ATOM 1615 N N . ILE A 1 211 ? 18.635 11.298 -7.547 1.00 63.38 211 ILE A N 1
ATOM 1616 C CA . ILE A 1 211 ? 17.293 10.733 -7.355 1.00 63.38 211 ILE A CA 1
ATOM 1617 C C . ILE A 1 211 ? 17.072 10.367 -5.887 1.00 63.38 211 ILE A C 1
ATOM 1619 O O . ILE A 1 211 ? 16.093 10.804 -5.282 1.00 63.38 211 ILE A O 1
ATOM 1623 N N . ILE A 1 212 ? 18.005 9.626 -5.280 1.00 58.56 212 ILE A N 1
ATOM 1624 C CA . ILE A 1 212 ? 17.898 9.188 -3.880 1.00 58.56 212 ILE A CA 1
ATOM 1625 C C . ILE A 1 212 ? 17.823 10.390 -2.928 1.00 58.56 212 ILE A C 1
ATOM 1627 O O . ILE A 1 212 ? 17.001 10.398 -2.011 1.00 58.56 212 ILE A O 1
ATOM 1631 N N . ARG A 1 213 ? 18.644 11.426 -3.153 1.00 62.22 213 ARG A N 1
ATOM 1632 C CA . ARG A 1 213 ? 18.645 12.657 -2.339 1.00 62.22 213 ARG A CA 1
ATOM 1633 C C . ARG A 1 213 ? 17.345 13.450 -2.455 1.00 62.22 213 ARG A C 1
ATOM 1635 O O . ARG A 1 213 ? 16.934 14.074 -1.484 1.00 62.22 213 ARG A O 1
ATOM 1642 N N . CYS A 1 214 ? 16.706 13.442 -3.621 1.00 62.47 214 CYS A N 1
ATOM 1643 C CA . CYS A 1 214 ? 15.414 14.095 -3.804 1.00 62.47 214 CYS A CA 1
ATOM 1644 C C . CYS A 1 214 ? 14.288 13.277 -3.153 1.00 62.47 214 CYS A C 1
ATOM 1646 O O . CYS A 1 214 ? 13.488 13.796 -2.373 1.00 62.47 214 CYS A O 1
ATOM 1648 N N . TYR A 1 215 ? 14.284 11.965 -3.394 1.00 59.75 215 TYR A N 1
ATOM 1649 C CA . TYR A 1 215 ? 13.246 11.061 -2.916 1.00 59.75 215 TYR A CA 1
ATOM 1650 C C . TYR A 1 215 ? 13.216 10.947 -1.388 1.00 59.75 215 TYR A C 1
ATOM 1652 O O . TYR A 1 215 ? 12.135 10.892 -0.797 1.00 59.75 215 TYR A O 1
ATOM 1660 N N . CYS A 1 216 ? 14.380 10.969 -0.726 1.00 60.50 216 CYS A N 1
ATOM 1661 C CA . CYS A 1 216 ? 14.471 10.770 0.720 1.00 60.50 216 CYS A CA 1
ATOM 1662 C C . CYS A 1 216 ? 13.764 11.856 1.548 1.00 60.50 216 CYS A C 1
ATOM 1664 O O . CYS A 1 216 ? 13.324 11.577 2.662 1.00 60.50 216 CYS A O 1
ATOM 1666 N N . ILE A 1 217 ? 13.571 13.059 0.993 1.00 67.56 217 ILE A N 1
ATOM 1667 C CA . ILE A 1 217 ? 12.813 14.146 1.633 1.00 67.56 217 ILE A CA 1
ATOM 1668 C C . ILE A 1 217 ? 11.358 13.716 1.886 1.00 67.56 217 ILE A C 1
ATOM 1670 O O . ILE A 1 217 ? 10.778 14.045 2.923 1.00 67.56 217 ILE A O 1
ATOM 1674 N N . SER A 1 218 ? 10.789 12.902 0.991 1.00 63.06 218 SER A N 1
ATOM 1675 C CA . SER A 1 218 ? 9.429 12.358 1.107 1.00 63.06 218 SER A CA 1
ATOM 1676 C C . SER A 1 218 ? 9.255 11.476 2.348 1.00 63.06 218 SER A C 1
ATOM 1678 O O . SER A 1 218 ? 8.184 11.468 2.956 1.00 63.06 218 SER A O 1
ATOM 1680 N N . PHE A 1 219 ? 10.310 10.773 2.785 1.00 63.47 219 PHE A N 1
ATOM 1681 C CA . PHE A 1 219 ? 10.246 9.879 3.948 1.00 63.47 219 PHE A CA 1
ATOM 1682 C C . PHE A 1 219 ? 9.993 10.610 5.271 1.00 63.47 219 PHE A C 1
ATOM 1684 O O . PHE A 1 219 ? 9.523 9.990 6.222 1.00 63.47 219 PHE A O 1
ATOM 1691 N N . LEU A 1 220 ? 10.245 11.921 5.347 1.00 69.69 220 LEU A N 1
ATOM 1692 C CA . LEU A 1 220 ? 9.930 12.716 6.539 1.00 69.69 220 LEU A CA 1
ATOM 1693 C C . LEU A 1 220 ? 8.419 12.908 6.722 1.00 69.69 220 LEU A C 1
ATOM 1695 O O . LEU A 1 220 ? 7.924 12.933 7.849 1.00 69.69 220 LEU A O 1
ATOM 1699 N N . LEU A 1 221 ? 7.687 13.045 5.617 1.00 71.69 221 LEU A N 1
ATOM 1700 C CA . LEU A 1 221 ? 6.258 13.371 5.607 1.00 71.69 221 LEU A CA 1
ATOM 1701 C C . LEU A 1 221 ? 5.371 12.136 5.438 1.00 71.69 221 LEU A C 1
ATOM 1703 O O . LEU A 1 221 ? 4.232 12.117 5.910 1.00 71.69 221 LEU A O 1
ATOM 1707 N N . LEU A 1 222 ? 5.912 11.078 4.839 1.00 68.69 222 LEU A N 1
ATOM 1708 C CA . LEU A 1 222 ? 5.196 9.839 4.568 1.00 68.69 222 LEU A CA 1
ATOM 1709 C C . LEU A 1 222 ? 4.572 9.218 5.838 1.00 68.69 222 LEU A C 1
ATOM 1711 O O . LEU A 1 222 ? 3.380 8.899 5.808 1.00 68.69 222 LEU A O 1
ATOM 1715 N N . PRO A 1 223 ? 5.263 9.116 6.994 1.00 64.75 223 PRO A N 1
ATOM 1716 C CA . PRO A 1 223 ? 4.663 8.570 8.214 1.00 64.75 223 PRO A CA 1
ATOM 1717 C C . PRO A 1 223 ? 3.532 9.432 8.771 1.00 64.75 223 PRO A C 1
ATOM 1719 O O . PRO A 1 223 ? 2.542 8.882 9.249 1.00 64.75 223 PRO A O 1
ATOM 1722 N N . LEU A 1 224 ? 3.633 10.762 8.664 1.00 72.94 224 LEU A N 1
ATOM 1723 C CA . LEU A 1 224 ? 2.562 11.680 9.058 1.00 72.94 224 LEU A CA 1
ATOM 1724 C C . LEU A 1 224 ? 1.311 11.454 8.198 1.00 72.94 224 LEU A C 1
ATOM 1726 O O . LEU A 1 224 ? 0.211 11.326 8.736 1.00 72.94 224 LEU A O 1
ATOM 1730 N N . ASN A 1 225 ? 1.483 11.356 6.878 1.00 74.00 225 ASN A N 1
ATOM 1731 C CA . ASN A 1 225 ? 0.385 11.162 5.934 1.00 74.00 225 ASN A CA 1
ATOM 1732 C C . ASN A 1 225 ? -0.233 9.764 6.021 1.00 74.00 225 ASN A C 1
ATOM 1734 O O . ASN A 1 225 ? -1.441 9.608 5.872 1.00 74.00 225 ASN A O 1
ATOM 1738 N N . ILE A 1 226 ? 0.564 8.726 6.283 1.00 70.94 226 ILE A N 1
ATOM 1739 C CA . ILE A 1 226 ? 0.035 7.384 6.546 1.00 70.94 226 ILE A CA 1
ATOM 1740 C C . ILE A 1 226 ? -0.732 7.383 7.869 1.00 70.94 226 ILE A C 1
ATOM 1742 O O . ILE A 1 226 ? -1.897 6.993 7.897 1.00 70.94 226 ILE A O 1
ATOM 1746 N N . PHE A 1 227 ? -0.121 7.854 8.955 1.00 70.38 227 PHE A N 1
ATOM 1747 C CA . PHE A 1 227 ? -0.744 7.856 10.276 1.00 70.38 227 PHE A CA 1
ATOM 1748 C C . PHE A 1 227 ? -2.062 8.640 10.301 1.00 70.38 227 PHE A C 1
ATOM 1750 O O . PHE A 1 227 ? -3.035 8.192 10.907 1.00 70.38 227 PHE A O 1
ATOM 1757 N N . SER A 1 228 ? -2.127 9.782 9.616 1.00 70.88 228 SER A N 1
ATOM 1758 C CA . SER A 1 228 ? -3.324 10.622 9.598 1.00 70.88 228 SER A CA 1
ATOM 1759 C C . SER A 1 228 ? -4.535 9.953 8.951 1.00 70.88 228 SER A C 1
ATOM 1761 O O . SER A 1 228 ? -5.651 10.165 9.420 1.00 70.88 228 SER A O 1
ATOM 1763 N N . THR A 1 229 ? -4.343 9.101 7.936 1.00 68.25 229 THR A N 1
ATOM 1764 C CA . THR A 1 229 ? -5.452 8.336 7.336 1.00 68.25 229 THR A CA 1
ATOM 1765 C C . THR A 1 229 ? -6.098 7.400 8.354 1.00 68.25 229 THR A C 1
ATOM 1767 O O . THR A 1 229 ? -7.319 7.425 8.519 1.00 68.25 229 THR A O 1
ATOM 1770 N N . TYR A 1 230 ? -5.283 6.659 9.110 1.00 65.81 230 TYR A N 1
ATOM 1771 C CA . TYR A 1 230 ? -5.752 5.809 10.204 1.00 65.81 230 TYR A CA 1
ATOM 1772 C C . TYR A 1 230 ? -6.392 6.630 11.324 1.00 65.81 230 TYR A C 1
ATOM 1774 O O . TYR A 1 230 ? -7.436 6.250 11.849 1.00 65.81 230 TYR A O 1
ATOM 1782 N N . TYR A 1 231 ? -5.806 7.779 11.667 1.00 71.75 231 TYR A N 1
ATOM 1783 C CA . TYR A 1 231 ? -6.364 8.686 12.666 1.00 71.75 231 TYR A CA 1
ATOM 1784 C C . TYR A 1 231 ? -7.759 9.185 12.265 1.00 71.75 231 TYR A C 1
ATOM 1786 O O . TYR A 1 231 ? -8.696 9.053 13.048 1.00 71.75 231 TYR A O 1
ATOM 1794 N N . PHE A 1 232 ? -7.933 9.695 11.040 1.00 72.94 232 PHE A N 1
ATOM 1795 C CA . PHE A 1 232 ? -9.226 10.166 10.534 1.00 72.94 232 PHE A CA 1
ATOM 1796 C C . PHE A 1 232 ? -10.271 9.051 10.467 1.00 72.94 232 PHE A C 1
ATOM 1798 O O . PHE A 1 232 ? -11.437 9.288 10.784 1.00 72.94 232 PHE A O 1
ATOM 1805 N N . GLN A 1 233 ? -9.865 7.827 10.125 1.00 65.38 233 GLN A N 1
ATOM 1806 C CA . GLN A 1 233 ? -10.739 6.654 10.192 1.00 65.38 233 GLN A CA 1
ATOM 1807 C C . GLN A 1 233 ? -11.158 6.352 11.639 1.00 65.38 233 GLN A C 1
ATOM 1809 O O . GLN A 1 233 ? -12.345 6.159 11.895 1.00 65.38 233 GLN A O 1
ATOM 1814 N N . ALA A 1 234 ? -10.226 6.405 12.596 1.00 64.69 234 ALA A N 1
ATOM 1815 C CA . ALA A 1 234 ? -10.501 6.153 14.011 1.00 64.69 234 ALA A CA 1
ATOM 1816 C C . ALA A 1 234 ? -11.441 7.196 14.645 1.00 64.69 234 ALA A C 1
ATOM 1818 O O . ALA A 1 234 ? -12.276 6.844 15.475 1.00 64.69 234 ALA A O 1
ATOM 1819 N N . ILE A 1 235 ? -11.359 8.467 14.232 1.00 72.44 235 ILE A N 1
ATOM 1820 C CA . ILE A 1 235 ? -12.263 9.534 14.704 1.00 72.44 235 ILE A CA 1
ATOM 1821 C C . ILE A 1 235 ? -13.548 9.671 13.865 1.00 72.44 235 ILE A C 1
ATOM 1823 O O . ILE A 1 235 ? -14.230 10.694 13.941 1.00 72.44 235 ILE A O 1
ATOM 1827 N N . MET A 1 236 ? -13.895 8.663 13.055 1.00 71.31 236 MET A N 1
ATOM 1828 C CA . MET A 1 236 ? -15.109 8.638 12.224 1.00 71.31 236 MET A CA 1
ATOM 1829 C C . MET A 1 236 ? -15.215 9.814 11.232 1.00 71.31 236 MET A C 1
ATOM 1831 O O . MET A 1 236 ? -16.306 10.313 10.941 1.00 71.31 236 MET A O 1
ATOM 1835 N N . LYS A 1 237 ? -14.084 10.242 10.660 1.00 76.62 237 LYS A N 1
ATOM 1836 C CA . LYS A 1 237 ? -13.994 11.220 9.560 1.00 76.62 237 LYS A CA 1
ATOM 1837 C C . LYS A 1 237 ? -13.504 10.543 8.265 1.00 76.62 237 LYS A C 1
ATOM 1839 O O . LYS A 1 237 ? -12.446 10.890 7.740 1.00 76.62 237 LYS A O 1
ATOM 1844 N N . PRO A 1 238 ? -14.264 9.579 7.703 1.00 68.69 238 PRO A N 1
ATOM 1845 C CA . PRO A 1 238 ? -13.821 8.795 6.548 1.00 68.69 238 PRO A CA 1
ATOM 1846 C C . PRO A 1 238 ? -13.646 9.634 5.276 1.00 68.69 238 PRO A C 1
ATOM 1848 O O . PRO A 1 238 ? -12.831 9.279 4.431 1.00 68.69 238 PRO A O 1
ATOM 1851 N N . LYS A 1 239 ? -14.363 10.763 5.146 1.00 71.69 239 LYS A N 1
ATOM 1852 C CA . LYS A 1 239 ? -14.211 11.689 4.011 1.00 71.69 239 LYS A CA 1
ATOM 1853 C C . LYS A 1 239 ? -12.784 12.228 3.921 1.00 71.69 239 LYS A C 1
ATOM 1855 O O . LYS A 1 239 ? -12.193 12.213 2.851 1.00 71.69 239 LYS A O 1
ATOM 1860 N N . ASP A 1 240 ? -12.218 12.660 5.043 1.00 81.25 240 ASP A N 1
ATOM 1861 C CA . ASP A 1 240 ? -10.876 13.236 5.080 1.00 81.25 240 ASP A CA 1
ATOM 1862 C C . ASP A 1 240 ? -9.795 12.166 4.907 1.00 81.25 240 ASP A C 1
ATOM 1864 O O . ASP A 1 240 ? -8.829 12.399 4.187 1.00 81.25 240 ASP A O 1
ATOM 1868 N N . ALA A 1 241 ? -9.994 10.968 5.466 1.00 70.44 241 ALA A N 1
ATOM 1869 C CA . ALA A 1 241 ? -9.127 9.823 5.188 1.00 70.44 241 ALA A CA 1
ATOM 1870 C C . ALA A 1 241 ? -9.105 9.472 3.690 1.00 70.44 241 ALA A C 1
ATOM 1872 O O . ALA A 1 241 ? -8.036 9.274 3.117 1.00 70.44 241 ALA A O 1
ATOM 1873 N N . PHE A 1 242 ? -10.279 9.448 3.050 1.00 73.88 242 PHE A N 1
ATOM 1874 C CA . PHE A 1 242 ? -10.416 9.186 1.620 1.00 73.88 242 PHE A CA 1
ATOM 1875 C C . PHE A 1 242 ? -9.733 10.264 0.773 1.00 73.88 242 PHE A C 1
ATOM 1877 O O . PHE A 1 242 ? -8.977 9.927 -0.134 1.00 73.88 242 PHE A O 1
ATOM 1884 N N . ILE A 1 243 ? -9.937 11.547 1.100 1.00 80.75 243 ILE A N 1
ATOM 1885 C CA . ILE A 1 243 ? -9.275 12.666 0.412 1.00 80.75 243 ILE A CA 1
ATOM 1886 C C . ILE A 1 243 ? -7.756 12.512 0.488 1.00 80.75 243 ILE A C 1
ATOM 1888 O O . ILE A 1 243 ? -7.099 12.610 -0.541 1.00 80.75 243 ILE A O 1
ATOM 1892 N N . VAL A 1 244 ? -7.195 12.214 1.665 1.00 81.94 244 VAL A N 1
ATOM 1893 C CA . VAL A 1 244 ? -5.745 12.019 1.831 1.00 81.94 244 VAL A CA 1
ATOM 1894 C C . VAL A 1 244 ? -5.240 10.851 0.981 1.00 81.94 244 VAL A C 1
ATOM 1896 O O . VAL A 1 244 ? -4.260 11.008 0.255 1.00 81.94 244 VAL A O 1
ATOM 1899 N N . SER A 1 245 ? -5.914 9.698 1.021 1.00 74.56 245 SER A N 1
ATOM 1900 C CA . SER A 1 245 ? -5.510 8.517 0.248 1.00 74.56 245 SER A CA 1
ATOM 1901 C C . SER A 1 245 ? -5.596 8.738 -1.265 1.00 74.56 245 SER A C 1
ATOM 1903 O O . SER A 1 245 ? -4.658 8.386 -1.977 1.00 74.56 245 SER A O 1
ATOM 1905 N N . VAL A 1 246 ? -6.680 9.340 -1.762 1.00 77.56 246 VAL A N 1
ATOM 1906 C CA . VAL A 1 246 ? -6.892 9.583 -3.200 1.00 77.56 246 VAL A CA 1
ATOM 1907 C C . VAL A 1 246 ? -6.004 10.709 -3.717 1.00 77.56 246 VAL A C 1
ATOM 1909 O O . VAL A 1 246 ? -5.420 10.578 -4.791 1.00 77.56 246 VAL A O 1
ATOM 1912 N N . ALA A 1 247 ? -5.853 11.793 -2.952 1.00 79.38 247 ALA A N 1
ATOM 1913 C CA . ALA A 1 247 ? -4.948 12.880 -3.299 1.00 79.38 247 ALA A CA 1
ATOM 1914 C C . ALA A 1 247 ? -3.514 12.361 -3.421 1.00 79.38 247 ALA A C 1
ATOM 1916 O O . ALA A 1 247 ? -2.893 12.541 -4.463 1.00 79.38 247 ALA A O 1
ATOM 1917 N N . ARG A 1 248 ? -3.019 11.651 -2.400 1.00 81.19 248 ARG A N 1
ATOM 1918 C CA . ARG A 1 248 ? -1.650 11.126 -2.387 1.00 81.19 248 ARG A CA 1
ATOM 1919 C C . ARG A 1 248 ? -1.426 10.038 -3.433 1.00 81.19 248 ARG A C 1
ATOM 1921 O O . ARG A 1 248 ? -0.416 10.054 -4.121 1.00 81.19 248 ARG A O 1
ATOM 1928 N N . GLY A 1 249 ? -2.343 9.078 -3.520 1.00 67.12 249 GLY A N 1
ATOM 1929 C CA . GLY A 1 249 ? -2.152 7.866 -4.315 1.00 67.12 249 GLY A CA 1
ATOM 1930 C C . GLY A 1 249 ? -2.458 8.022 -5.801 1.00 67.12 249 GLY A C 1
ATOM 1931 O O . GLY A 1 249 ? -1.901 7.274 -6.595 1.00 67.12 249 GLY A O 1
ATOM 1932 N N . LEU A 1 250 ? -3.333 8.960 -6.181 1.00 71.00 250 LEU A N 1
ATOM 1933 C CA . LEU A 1 250 ? -3.838 9.047 -7.553 1.00 71.00 250 LEU A CA 1
ATOM 1934 C C . LEU A 1 250 ? -3.839 10.472 -8.103 1.00 71.00 250 LEU A C 1
ATOM 1936 O O . LEU A 1 250 ? -3.248 10.717 -9.146 1.00 71.00 250 LEU A O 1
ATOM 1940 N N . VAL A 1 251 ? -4.503 11.416 -7.433 1.00 81.88 251 VAL A N 1
ATOM 1941 C CA . VAL A 1 251 ? -4.804 12.724 -8.037 1.00 81.88 251 VAL A CA 1
ATOM 1942 C C . VAL A 1 251 ? -3.573 13.621 -8.073 1.00 81.88 251 VAL A C 1
ATOM 1944 O O . VAL A 1 251 ? -3.143 14.025 -9.145 1.00 81.88 251 VAL A O 1
ATOM 1947 N N . VAL A 1 252 ? -2.986 13.929 -6.918 1.00 83.56 252 VAL A N 1
ATOM 1948 C CA . VAL A 1 252 ? -1.854 14.863 -6.825 1.00 83.56 252 VAL A CA 1
ATOM 1949 C C . VAL A 1 252 ? -0.603 14.226 -7.424 1.00 83.56 252 VAL A C 1
ATOM 1951 O O . VAL A 1 252 ? 0.031 14.833 -8.283 1.00 83.56 252 VAL A O 1
ATOM 1954 N N . SER A 1 253 ? -0.315 12.974 -7.051 1.00 78.94 253 SER A N 1
ATOM 1955 C CA . SER A 1 253 ? 0.803 12.212 -7.621 1.00 78.94 253 SER A CA 1
ATOM 1956 C C . SER A 1 253 ? 0.666 12.050 -9.137 1.00 78.94 253 SER A C 1
ATOM 1958 O O . SER A 1 253 ? 1.582 12.402 -9.876 1.00 78.94 253 SER A O 1
ATOM 1960 N N . GLY A 1 254 ? -0.504 11.617 -9.623 1.00 73.38 254 GLY A N 1
ATOM 1961 C CA . GLY A 1 254 ? -0.748 11.440 -11.053 1.00 73.38 254 GLY A CA 1
ATOM 1962 C C . GLY A 1 254 ? -0.603 12.741 -11.836 1.00 73.38 254 GLY A C 1
ATOM 1963 O O . GLY A 1 254 ? 0.087 12.760 -12.851 1.00 73.38 254 GLY A O 1
ATOM 1964 N N . ILE A 1 255 ? -1.172 13.850 -11.345 1.00 83.12 255 ILE A N 1
ATOM 1965 C CA . ILE A 1 255 ? -1.013 15.162 -11.988 1.00 83.12 255 ILE A CA 1
ATOM 1966 C C . ILE A 1 255 ? 0.467 15.537 -12.081 1.00 83.12 255 ILE A C 1
ATOM 1968 O O . ILE A 1 255 ? 0.914 15.929 -13.154 1.00 83.12 255 ILE A O 1
ATOM 1972 N N . PHE A 1 256 ? 1.243 15.405 -11.003 1.00 84.44 256 PHE A N 1
ATOM 1973 C CA . PHE A 1 256 ? 2.640 15.841 -11.013 1.00 84.44 256 PHE A CA 1
ATOM 1974 C C . PHE A 1 256 ? 3.575 14.936 -11.813 1.00 84.44 256 PHE A C 1
ATOM 1976 O O . PHE A 1 256 ? 4.523 15.458 -12.394 1.00 84.44 256 PHE A O 1
ATOM 1983 N N . ILE A 1 257 ? 3.292 13.635 -11.909 1.00 81.12 257 ILE A N 1
ATOM 1984 C CA . ILE A 1 257 ? 4.050 12.721 -12.774 1.00 81.12 257 ILE A CA 1
ATOM 1985 C C . ILE A 1 257 ? 3.966 13.162 -14.243 1.00 81.12 257 ILE A C 1
ATOM 1987 O O . ILE A 1 257 ? 4.973 13.111 -14.943 1.00 81.12 257 ILE A O 1
ATOM 1991 N N . TYR A 1 258 ? 2.807 13.648 -14.701 1.00 76.44 258 TYR A N 1
ATOM 1992 C CA . TYR A 1 258 ? 2.647 14.142 -16.074 1.00 76.44 258 TYR A CA 1
ATOM 1993 C C . TYR A 1 258 ? 3.013 15.620 -16.238 1.00 76.44 258 TYR A C 1
ATOM 1995 O O . TYR A 1 258 ? 3.567 16.008 -17.262 1.00 76.44 258 TYR A O 1
ATOM 2003 N N . LEU A 1 259 ? 2.707 16.460 -15.247 1.00 85.44 259 LEU A N 1
ATOM 2004 C CA . LEU A 1 259 ? 2.877 17.907 -15.347 1.00 85.44 259 LEU A CA 1
ATOM 2005 C C . LEU A 1 259 ? 4.341 18.327 -15.177 1.00 85.44 259 LEU A C 1
ATOM 2007 O O . LEU A 1 259 ? 4.835 19.090 -15.999 1.00 85.44 259 LEU A O 1
ATOM 2011 N N . LEU A 1 260 ? 5.051 17.838 -14.150 1.00 84.31 260 LEU A N 1
ATOM 2012 C CA . LEU A 1 260 ? 6.409 18.312 -13.832 1.00 84.31 260 LEU A CA 1
ATOM 2013 C C . LEU A 1 260 ? 7.407 18.141 -14.982 1.00 84.31 260 LEU A C 1
ATOM 2015 O O . LEU A 1 260 ? 8.109 19.115 -15.265 1.00 84.31 260 LEU A O 1
ATOM 2019 N N . PRO A 1 261 ? 7.450 16.997 -15.694 1.00 82.75 261 PRO A N 1
ATOM 2020 C CA . PRO A 1 261 ? 8.355 16.837 -16.829 1.00 82.75 261 PRO A CA 1
ATOM 2021 C C . PRO A 1 261 ? 8.108 17.852 -17.948 1.00 82.75 261 PRO A C 1
ATOM 2023 O O . PRO A 1 261 ? 9.051 18.294 -18.600 1.00 82.75 261 PRO A O 1
ATOM 2026 N N . VAL A 1 262 ? 6.844 18.248 -18.146 1.00 85.06 262 VAL A N 1
ATOM 2027 C CA . VAL A 1 262 ? 6.428 19.181 -19.203 1.00 85.06 262 VAL A CA 1
ATOM 2028 C C . VAL A 1 262 ? 6.806 20.623 -18.865 1.00 85.06 262 VAL A C 1
ATOM 2030 O O . VAL A 1 262 ? 7.233 21.357 -19.751 1.00 85.06 262 VAL A O 1
ATOM 2033 N N . VAL A 1 263 ? 6.666 21.047 -17.602 1.00 88.06 263 VAL A N 1
ATOM 2034 C CA . VAL A 1 263 ? 6.951 22.441 -17.198 1.00 88.06 263 VAL A CA 1
ATOM 2035 C C . VAL A 1 263 ? 8.395 22.685 -16.765 1.00 88.06 263 VAL A C 1
ATOM 2037 O O . VAL A 1 263 ? 8.868 23.811 -16.888 1.00 88.06 263 VAL A O 1
ATOM 2040 N N . ALA A 1 264 ? 9.082 21.676 -16.227 1.00 84.81 264 ALA A N 1
ATOM 2041 C CA . ALA A 1 264 ? 10.379 21.847 -15.567 1.00 84.81 264 ALA A CA 1
ATOM 2042 C C . ALA A 1 264 ? 11.468 20.874 -16.061 1.00 84.81 264 ALA A C 1
ATOM 2044 O O . ALA A 1 264 ? 12.565 20.854 -15.505 1.00 84.81 264 ALA A O 1
ATOM 2045 N N . GLY A 1 265 ? 11.194 20.110 -17.125 1.00 82.56 265 GLY A N 1
ATOM 2046 C CA . GLY A 1 265 ? 12.133 19.159 -17.725 1.00 82.56 265 GLY A CA 1
ATOM 2047 C C . GLY A 1 265 ? 12.100 17.774 -17.075 1.00 82.56 265 GLY A C 1
ATOM 2048 O O . GLY A 1 265 ? 11.551 17.590 -15.991 1.00 82.56 265 GLY A O 1
ATOM 2049 N N . ALA A 1 266 ? 12.694 16.781 -17.745 1.00 74.06 266 ALA A N 1
ATOM 2050 C CA . ALA A 1 266 ? 12.597 15.366 -17.366 1.00 74.06 266 ALA A CA 1
ATOM 2051 C C . ALA A 1 266 ? 13.032 15.077 -15.915 1.00 74.06 266 ALA A C 1
ATOM 2053 O O . ALA A 1 266 ? 12.383 14.291 -15.228 1.00 74.06 266 ALA A O 1
ATOM 2054 N N . ASP A 1 267 ? 14.056 15.772 -15.412 1.00 73.69 267 ASP A N 1
ATOM 2055 C CA . ASP A 1 267 ? 14.559 15.602 -14.041 1.00 73.69 267 ASP A CA 1
ATOM 2056 C C . ASP A 1 267 ? 13.559 16.048 -12.962 1.00 73.69 267 ASP A C 1
ATOM 2058 O O . ASP A 1 267 ? 13.651 15.636 -11.803 1.00 73.69 267 ASP A O 1
ATOM 2062 N N . ALA A 1 268 ? 12.565 16.864 -13.322 1.00 80.81 268 ALA A N 1
ATOM 2063 C CA . ALA A 1 268 ? 11.554 17.334 -12.386 1.00 80.81 268 ALA A CA 1
ATOM 2064 C C . ALA A 1 268 ? 10.594 16.221 -11.932 1.00 80.81 268 ALA A C 1
ATOM 2066 O O . ALA A 1 268 ? 9.941 16.372 -10.897 1.00 80.81 268 ALA A O 1
ATOM 2067 N N . ILE A 1 269 ? 10.534 15.086 -12.646 1.00 78.25 269 ILE A N 1
ATOM 2068 C CA . ILE A 1 269 ? 9.687 13.941 -12.278 1.00 78.25 269 ILE A CA 1
ATOM 2069 C C . ILE A 1 269 ? 9.984 13.435 -10.861 1.00 78.25 269 ILE A C 1
ATOM 2071 O O . ILE A 1 269 ? 9.076 13.055 -10.123 1.00 78.25 269 ILE A O 1
ATOM 2075 N N . TRP A 1 270 ? 11.247 13.509 -10.437 1.00 76.25 270 TRP A N 1
ATOM 2076 C CA . TRP A 1 270 ? 11.692 13.020 -9.134 1.00 76.25 270 TRP A CA 1
ATOM 2077 C C . TRP A 1 270 ? 11.159 13.864 -7.967 1.00 76.25 270 TRP A C 1
ATOM 2079 O O . TRP A 1 270 ? 11.077 13.373 -6.841 1.00 76.25 270 TRP A O 1
ATOM 2089 N N . PHE A 1 271 ? 10.713 15.098 -8.235 1.00 80.25 271 PHE A N 1
ATOM 2090 C CA . PHE A 1 271 ? 10.064 15.970 -7.253 1.00 80.25 271 PHE A CA 1
ATOM 2091 C C . PHE A 1 271 ? 8.556 15.719 -7.110 1.00 80.25 271 PHE A C 1
ATOM 2093 O O . PHE A 1 271 ? 7.949 16.242 -6.173 1.00 80.25 271 PHE A O 1
ATOM 2100 N N . ALA A 1 272 ? 7.946 14.891 -7.968 1.00 79.69 272 ALA A N 1
ATOM 2101 C CA . ALA A 1 272 ? 6.511 14.603 -7.909 1.00 79.69 272 ALA A CA 1
ATOM 2102 C C . ALA A 1 272 ? 6.090 14.039 -6.544 1.00 79.69 272 ALA A C 1
ATOM 2104 O O . ALA A 1 272 ? 5.104 14.495 -5.960 1.00 79.69 272 ALA A O 1
ATOM 2105 N N . MET A 1 273 ? 6.868 13.100 -5.997 1.00 80.31 273 MET A N 1
ATOM 2106 C CA . MET A 1 273 ? 6.612 12.511 -4.678 1.00 80.31 273 MET A CA 1
ATOM 2107 C C . MET A 1 273 ? 6.819 13.508 -3.526 1.00 80.31 273 MET A C 1
ATOM 2109 O O . MET A 1 273 ? 5.866 13.711 -2.772 1.00 80.31 273 MET A O 1
ATOM 2113 N N . PRO A 1 274 ? 7.973 14.197 -3.399 1.00 79.44 274 PRO A N 1
ATOM 2114 C CA . PRO A 1 274 ? 8.172 15.203 -2.353 1.00 79.44 274 PRO A CA 1
ATOM 2115 C C . PRO A 1 274 ? 7.087 16.286 -2.321 1.00 79.44 274 PRO A C 1
ATOM 2117 O O . PRO A 1 274 ? 6.579 16.629 -1.252 1.00 79.44 274 PRO A O 1
ATOM 2120 N N . ILE A 1 275 ? 6.694 16.804 -3.491 1.00 86.56 275 ILE A N 1
ATOM 2121 C CA . ILE A 1 275 ? 5.653 17.834 -3.607 1.00 86.56 275 ILE A CA 1
ATOM 2122 C C . ILE A 1 275 ? 4.287 17.266 -3.210 1.00 86.56 275 ILE A C 1
ATOM 2124 O O . ILE A 1 275 ? 3.540 17.912 -2.472 1.00 86.56 275 ILE A O 1
ATOM 2128 N N . THR A 1 276 ? 3.971 16.044 -3.647 1.00 87.06 276 THR A N 1
ATOM 2129 C CA . THR A 1 276 ? 2.729 15.359 -3.267 1.00 87.06 276 THR A CA 1
ATOM 2130 C C . THR A 1 276 ? 2.643 15.170 -1.757 1.00 87.06 276 THR A C 1
ATOM 2132 O O . THR A 1 276 ? 1.641 15.546 -1.146 1.00 87.06 276 THR A O 1
ATOM 2135 N N . GLU A 1 277 ? 3.695 14.640 -1.134 1.00 83.44 277 GLU A N 1
ATOM 2136 C CA . GLU A 1 277 ? 3.732 14.416 0.311 1.00 83.44 277 GLU A CA 1
ATOM 2137 C C . GLU A 1 277 ? 3.619 15.732 1.094 1.00 83.44 277 GLU A C 1
ATOM 2139 O O . GLU A 1 277 ? 2.912 15.779 2.103 1.00 83.44 277 GLU A O 1
ATOM 2144 N N . LEU A 1 278 ? 4.232 16.820 0.613 1.00 90.44 278 LEU A N 1
ATOM 2145 C CA . LEU A 1 278 ? 4.127 18.147 1.224 1.00 90.44 278 LEU A CA 1
ATOM 2146 C C . LEU A 1 278 ? 2.703 18.704 1.183 1.00 90.44 278 LEU A C 1
ATOM 2148 O O . LEU A 1 278 ? 2.176 19.116 2.217 1.00 90.44 278 LEU A O 1
ATOM 2152 N N . LEU A 1 279 ? 2.061 18.702 0.015 1.00 91.94 279 LEU A N 1
ATOM 2153 C CA . LEU A 1 279 ? 0.701 19.228 -0.134 1.00 91.94 279 LEU A CA 1
ATOM 2154 C C . LEU A 1 279 ? -0.305 18.437 0.704 1.00 91.94 279 LEU A C 1
ATOM 2156 O O . LEU A 1 279 ? -1.159 19.017 1.381 1.00 91.94 279 LEU A O 1
ATOM 2160 N N . VAL A 1 280 ? -0.172 17.110 0.703 1.00 90.25 280 VAL A N 1
ATOM 2161 C CA . VAL A 1 280 ? -1.016 16.231 1.514 1.00 90.25 280 VAL A CA 1
ATOM 2162 C C . VAL A 1 280 ? -0.753 16.459 3.006 1.00 90.25 280 VAL A C 1
ATOM 2164 O O . VAL A 1 280 ? -1.711 16.563 3.773 1.00 90.25 280 VAL A O 1
ATOM 2167 N N . ALA A 1 281 ? 0.506 16.637 3.418 1.00 86.62 281 ALA A N 1
ATOM 2168 C CA . ALA A 1 281 ? 0.858 16.918 4.809 1.00 86.62 281 ALA A CA 1
ATOM 2169 C C . ALA A 1 281 ? 0.258 18.238 5.305 1.00 86.62 281 ALA A C 1
ATOM 2171 O O . ALA A 1 281 ? -0.277 18.288 6.413 1.00 86.62 281 ALA A O 1
ATOM 2172 N N . VAL A 1 282 ? 0.274 19.294 4.486 1.00 92.81 282 VAL A N 1
ATOM 2173 C CA . VAL A 1 282 ? -0.356 20.580 4.829 1.00 92.81 282 VAL A CA 1
ATOM 2174 C C . VAL A 1 282 ? -1.857 20.404 5.081 1.00 92.81 282 VAL A C 1
ATOM 2176 O O . VAL A 1 282 ? -2.369 20.858 6.109 1.00 92.81 282 VAL A O 1
ATOM 2179 N N . TYR A 1 283 ? -2.558 19.695 4.191 1.00 92.12 283 TYR A N 1
ATOM 2180 C CA . TYR A 1 283 ? -3.982 19.391 4.362 1.00 92.12 283 TYR A CA 1
ATOM 2181 C C . TYR A 1 283 ? -4.252 18.579 5.639 1.00 92.12 283 TYR A C 1
ATOM 2183 O O . TYR A 1 283 ? -5.147 18.909 6.423 1.00 92.12 283 TYR A O 1
ATOM 2191 N N . VAL A 1 284 ? -3.447 17.541 5.874 1.00 87.56 284 VAL A N 1
ATOM 2192 C CA . VAL A 1 284 ? -3.526 16.672 7.054 1.00 87.56 284 VAL A CA 1
ATOM 2193 C C . VAL A 1 284 ? -3.368 17.471 8.343 1.00 87.56 284 VAL A C 1
ATOM 2195 O O . VAL A 1 284 ? -4.208 17.355 9.236 1.00 87.56 284 VAL A O 1
ATOM 2198 N N . VAL A 1 285 ? -2.326 18.300 8.442 1.00 88.00 285 VAL A N 1
ATOM 2199 C CA . VAL A 1 285 ? -2.045 19.103 9.640 1.00 88.00 285 VAL A CA 1
ATOM 2200 C C . VAL A 1 285 ? -3.190 20.071 9.912 1.00 88.00 285 VAL A C 1
ATOM 2202 O O . VAL A 1 285 ? -3.672 20.143 11.044 1.00 88.00 285 VAL A O 1
ATOM 2205 N N . TYR A 1 286 ? -3.687 20.754 8.876 1.00 91.12 286 TYR A N 1
ATOM 2206 C CA . TYR A 1 286 ? -4.838 21.648 8.990 1.00 91.12 286 TYR A CA 1
ATOM 2207 C C . TYR A 1 286 ? -6.071 20.928 9.562 1.00 91.12 286 TYR A C 1
ATOM 2209 O O . TYR A 1 286 ? -6.667 21.389 10.541 1.00 91.12 286 TYR A O 1
ATOM 2217 N N . LYS A 1 287 ? -6.422 19.758 9.014 1.00 88.38 287 LYS A N 1
ATOM 2218 C CA . LYS A 1 287 ? -7.574 18.968 9.472 1.00 88.38 287 LYS A CA 1
ATOM 2219 C C . LYS A 1 287 ? -7.391 18.399 10.876 1.00 88.38 287 LYS A C 1
ATOM 2221 O O . LYS A 1 287 ? -8.310 18.475 11.690 1.00 88.38 287 LYS A O 1
ATOM 2226 N N . MET A 1 288 ? -6.204 17.890 11.207 1.00 82.75 288 MET A N 1
ATOM 2227 C CA . MET A 1 288 ? -5.898 17.417 12.561 1.00 82.75 288 MET A CA 1
ATOM 2228 C C . MET A 1 288 ? -6.030 18.545 13.591 1.00 82.75 288 MET A C 1
ATOM 2230 O O . MET A 1 288 ? -6.619 18.337 14.654 1.00 82.75 288 MET A O 1
ATOM 2234 N N . MET A 1 289 ? -5.550 19.752 13.275 1.00 82.38 289 MET A N 1
ATOM 2235 C CA . MET A 1 289 ? -5.717 20.924 14.139 1.00 82.38 289 MET A CA 1
ATOM 2236 C C . MET A 1 289 ? -7.188 21.313 14.303 1.00 82.38 289 MET A C 1
ATOM 2238 O O . MET A 1 289 ? -7.615 21.590 15.425 1.00 82.38 289 MET A O 1
ATOM 2242 N N . GLN A 1 290 ? -7.966 21.303 13.217 1.00 84.06 290 GLN A N 1
ATOM 2243 C CA . GLN A 1 290 ? -9.399 21.600 13.249 1.00 84.06 290 GLN A CA 1
ATOM 2244 C C . GLN A 1 290 ? -10.154 20.639 14.181 1.00 84.06 290 GLN A C 1
ATOM 2246 O O . GLN A 1 290 ? -10.891 21.089 15.058 1.00 84.06 290 GLN A O 1
ATOM 2251 N N . TYR A 1 291 ? -9.934 19.326 14.053 1.00 81.94 291 TYR A N 1
ATOM 2252 C CA . TYR A 1 291 ? -10.612 18.336 14.898 1.00 81.94 291 TYR A CA 1
ATOM 2253 C C . TYR A 1 291 ? -10.143 18.369 16.351 1.00 81.94 291 TYR A C 1
ATOM 2255 O O . TYR A 1 291 ? -10.960 18.264 17.266 1.00 81.94 291 TYR A O 1
ATOM 2263 N N . THR A 1 292 ? -8.850 18.592 16.586 1.00 74.50 292 THR A N 1
ATOM 2264 C CA . THR A 1 292 ? -8.317 18.699 17.951 1.00 74.50 292 THR A CA 1
ATOM 2265 C C . THR A 1 292 ? -8.890 19.918 18.683 1.00 74.50 292 THR A C 1
ATOM 2267 O O . THR A 1 292 ? -9.225 19.820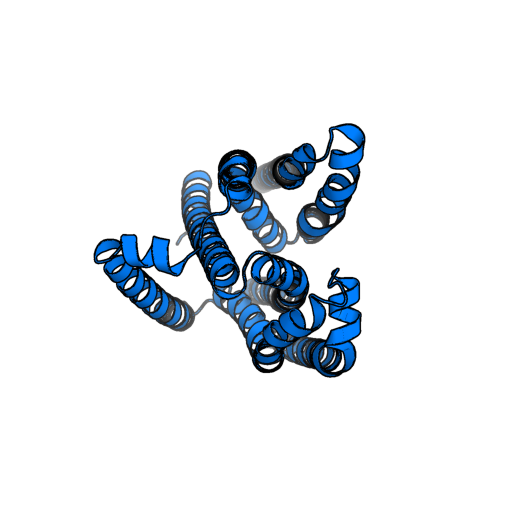 19.862 1.00 74.50 292 THR A O 1
ATOM 2270 N N . ARG A 1 293 ? -9.058 21.057 17.992 1.00 73.19 293 ARG A N 1
ATOM 2271 C CA . ARG A 1 293 ? -9.663 22.271 18.568 1.00 73.19 293 ARG A CA 1
ATOM 2272 C C . ARG A 1 293 ? -11.156 22.102 18.853 1.00 73.19 293 ARG A C 1
ATOM 2274 O O . ARG A 1 293 ? -11.576 22.439 19.953 1.00 73.19 293 ARG A O 1
ATOM 2281 N N . GLY A 1 294 ? -11.921 21.507 17.934 1.00 64.50 294 GLY A N 1
ATOM 2282 C CA . GLY A 1 294 ? -13.354 21.256 18.150 1.00 64.50 294 GLY A CA 1
ATOM 2283 C C . GLY A 1 294 ? -13.632 20.357 19.362 1.00 64.50 294 GLY A C 1
ATOM 2284 O O . GLY A 1 294 ? -14.505 20.650 20.170 1.00 64.50 294 GLY A O 1
ATOM 2285 N N . THR A 1 295 ? -12.806 19.325 19.569 1.00 59.00 295 THR A N 1
ATOM 2286 C CA . THR A 1 295 ? -12.941 18.423 20.731 1.00 59.00 295 THR A CA 1
ATOM 2287 C C . THR A 1 295 ? -12.626 19.129 22.063 1.00 59.00 295 THR A C 1
ATOM 2289 O O . THR A 1 295 ? -13.171 18.783 23.112 1.00 59.00 295 THR A O 1
ATOM 2292 N N . ALA A 1 296 ? -11.726 20.120 22.044 1.00 57.47 296 ALA A N 1
ATOM 2293 C CA . ALA A 1 296 ? -11.376 20.914 23.222 1.00 57.47 296 ALA A CA 1
ATOM 2294 C C . ALA A 1 296 ? -12.465 21.938 23.586 1.00 57.47 296 ALA A C 1
ATOM 2296 O O . ALA A 1 296 ? -12.634 22.238 24.766 1.00 57.47 296 ALA A O 1
ATOM 2297 N N . GLU A 1 297 ? -13.200 22.456 22.599 1.00 50.16 297 GLU A N 1
ATOM 2298 C CA . GLU A 1 297 ? -14.365 23.318 22.826 1.00 50.16 297 GLU A CA 1
ATOM 2299 C C . GLU A 1 297 ? -15.558 22.523 23.363 1.00 50.16 297 GLU A C 1
ATOM 2301 O O . GLU A 1 297 ? -16.138 22.931 24.364 1.00 50.16 297 GLU A O 1
ATOM 2306 N N . GLU A 1 298 ? -15.856 21.340 22.814 1.00 49.94 298 GLU A N 1
ATOM 2307 C CA . GLU A 1 298 ? -16.910 20.462 23.350 1.00 49.94 298 GLU A CA 1
ATOM 2308 C C . GLU A 1 298 ? -16.644 20.086 24.816 1.00 49.94 298 GLU A C 1
ATOM 2310 O O . GLU A 1 298 ? -17.530 20.211 25.658 1.00 49.94 298 GLU A O 1
ATOM 2315 N N . ARG A 1 299 ? -15.402 19.730 25.179 1.00 49.62 299 ARG A N 1
ATOM 2316 C CA . ARG A 1 299 ? -15.041 19.450 26.583 1.00 49.62 299 ARG A CA 1
ATOM 2317 C C . ARG A 1 299 ? -15.227 20.639 27.529 1.00 49.62 299 ARG A C 1
ATOM 2319 O O . ARG A 1 299 ? -15.391 20.403 28.716 1.00 49.62 299 ARG A O 1
ATOM 2326 N N . LYS A 1 300 ? -15.176 21.882 27.039 1.00 48.34 300 LYS A N 1
ATOM 2327 C CA . LYS A 1 300 ? -15.436 23.086 27.850 1.00 48.34 300 LYS A CA 1
ATOM 2328 C C . LYS A 1 300 ? -16.922 23.403 27.994 1.00 48.34 300 LYS A C 1
ATOM 2330 O O . LYS A 1 300 ? -17.285 24.098 28.927 1.00 48.34 300 LYS A O 1
ATOM 2335 N N . VAL A 1 301 ? -17.758 22.942 27.066 1.00 48.88 301 VAL A N 1
ATOM 2336 C CA . VAL A 1 301 ? -19.219 23.118 27.126 1.00 48.88 301 VAL A CA 1
ATOM 2337 C C . VAL A 1 301 ? -19.861 22.088 28.063 1.00 48.88 301 VAL A C 1
ATOM 2339 O O . VAL A 1 301 ? -20.900 22.360 28.654 1.00 48.88 301 VAL A O 1
ATOM 2342 N N . PHE A 1 302 ? -19.237 20.915 28.213 1.00 43.97 302 PHE A N 1
ATOM 2343 C CA . PHE A 1 302 ? -19.707 19.829 29.082 1.00 43.97 302 PHE A CA 1
ATOM 2344 C C . PHE A 1 302 ? -18.987 19.736 30.443 1.00 43.97 302 PHE A C 1
ATOM 2346 O O . PHE A 1 302 ? -19.223 18.771 31.171 1.00 43.97 302 PHE A O 1
ATOM 2353 N N . ALA A 1 303 ? -18.106 20.686 30.772 1.00 44.69 303 ALA A N 1
ATOM 2354 C CA . ALA A 1 303 ? -17.439 20.810 32.074 1.00 44.69 303 ALA A CA 1
ATOM 2355 C C . ALA A 1 303 ? -17.995 22.016 32.833 1.00 44.69 303 ALA A C 1
ATOM 2357 O O . ALA A 1 303 ? -18.154 21.895 34.067 1.00 44.69 303 ALA A O 1
#

Organism: NCBI:txid2838490

Radius of gyration: 21.85 Å; chains: 1; bounding box: 56×41×58 Å

InterPro domains:
  IPR002528 Multi antimicrobial extrusion protein [PF01554] (21-179)
  IPR051327 Multi Antimicrobial Extrusion Protein MepA [PTHR43823] (5-180)

pLDDT: mean 70.56, std 15.51, range [40.12, 93.19]

Secondary structure (DSSP, 8-state):
--TTTS-HHHHHHHHHHHHHHHHHHHHHHHHHHHHHHHHHTHHHHHHHHHHHHHHHHHHHHHHHHHHHHHHHHHHHHHHS-TT-HHHHHHHHHHHHHHHHHHHHHHHHHHHHHHHHHHHHTT--TTTHHHHHHHHHHHHHHHHHHHHHHHHHHHHHT-S-HHHHHHHHHHHHHHHHHHHHHHHHHHHH-HHHHHHHH----HHHHHHHHHHHHHHTTHHHHHHHHHHHHHHHHHTT-HHHHHHHHHIIIIIHHHHHHHHHHHHH-GGGGGGHHHHHHHHHHHHHHHHHHHHHHHHHHHHHH--

Sequence (303 aa):
MDFLNGKIKTIYFKYLAAAFGSALITSIYSIVDMAMVGKYHGPDGSAALAVVMPVWNIIYSLGLLMGIGGSVLFSTTRGKAEGKEERSNEYFTASVIGSVILAVIVWLVIIFFDRPLLQMFGAADDLLPLAREYVAPVKFAVPLFLFNQMLAAYLRNDKNPGLATAAVLSGGIFNVFGDFFWTVLSLAAPNLYIHVFMSPTEEVLQIAPSIIRCYCISFLLLPLNIFSTYYFQAIMKPKDAFIVSVARGLVVSGIFIYLLPVVAGADAIWFAMPITELLVAVYVVYKMMQYTRGTAEERKVFA